Protein AF-0000000079916373 (afdb_homodimer)

Solvent-accessible surface area (backbone atoms only — not comparable to full-atom values): 11699 Å² total; per-residue (Å²): 130,76,57,75,52,63,43,52,73,35,40,62,68,57,47,20,65,75,69,70,45,50,60,68,56,54,52,48,36,37,76,69,64,72,45,80,65,46,62,45,98,87,63,47,57,15,32,19,58,51,49,52,52,51,50,50,49,49,52,52,41,46,72,69,60,30,38,72,61,22,45,50,54,40,54,52,47,52,53,49,38,51,53,38,49,52,50,36,52,54,38,52,51,53,45,54,62,68,66,60,69,80,75,68,127,132,75,57,75,53,63,42,52,74,34,38,61,68,56,46,21,67,76,70,69,46,52,60,69,53,54,51,48,37,37,76,70,63,71,45,82,64,44,62,47,100,87,63,47,58,16,33,18,59,52,49,51,53,51,50,51,50,49,52,52,41,45,73,69,60,30,39,72,62,22,47,50,54,40,55,52,47,52,53,52,38,51,53,38,50,51,51,37,51,54,39,50,52,52,44,55,62,68,68,60,70,81,75,69,126

Nearest PDB structures (foldseek):
  7tea-assembly2_C  TM=9.629E-01  e=4.851E-07  Staphylococcus aureus
  4r4e-assembly1_B  TM=9.659E-01  e=1.635E-06  Bacillus subtilis subsp. subtilis str. 168
  4r24-assembly1_B  TM=9.099E-01  e=8.907E-07  Priestia megaterium WSH-002
  4r4e-assembly1_A  TM=9.052E-01  e=4.208E-06  Bacillus subtilis subsp. subtilis str. 168
  2zhh-assembly1_A-2  TM=7.320E-01  e=2.766E-04  Escherichia coli K-12

Radius of gyration: 23.73 Å; Cα contacts (8 Å, |Δi|>4): 214; chains: 2; bounding box: 68×70×39 Å

InterPro domains:
  IPR000551 MerR-type HTH domain [PF13411] (11-76)
  IPR000551 MerR-type HTH domain [PR00040] (11-22)
  IPR000551 MerR-type HTH domain [PR00040] (22-35)
  IPR000551 MerR-type HTH domain [PR00040] (45-65)
  IPR000551 MerR-type HTH domain [PS50937] (9-77)
  IPR000551 MerR-type HTH domain [SM00422] (10-78)
  IPR009061 Putative DNA-binding domain superfamily [SSF46955] (10-95)
  IPR047057 MerR transcriptional regulator [PTHR30204] (7-97)

pLDDT: mean 93.46, std 11.9, range [31.59, 98.69]

Structure (mmCIF, N/CA/C/O backbone):
data_AF-0000000079916373-model_v1
#
loop_
_entity.id
_entity.type
_entity.pdbx_description
1 polymer 'MerR family DNA-binding transcriptional regulator'
#
loop_
_atom_site.group_PDB
_atom_site.id
_atom_site.type_symbol
_atom_site.label_atom_id
_atom_site.label_alt_id
_atom_site.label_comp_id
_atom_site.label_asym_id
_atom_site.label_entity_id
_atom_site.label_seq_id
_atom_site.pdbx_PDB_ins_code
_atom_site.Cartn_x
_atom_site.Cartn_y
_atom_site.Cartn_z
_atom_site.occupancy
_atom_site.B_iso_or_equiv
_atom_site.auth_seq_id
_atom_site.auth_comp_id
_atom_site.auth_asym_id
_atom_site.auth_atom_id
_atom_site.pdbx_PDB_model_num
ATOM 1 N N . MET A 1 1 ? -15.453 25.328 6.789 1 78.88 1 MET A N 1
ATOM 2 C CA . MET A 1 1 ? -14.195 25.234 7.523 1 78.88 1 MET A CA 1
ATOM 3 C C . MET A 1 1 ? -13.727 23.781 7.629 1 78.88 1 MET A C 1
ATOM 5 O O . MET A 1 1 ? -14.547 22.875 7.805 1 78.88 1 MET A O 1
ATOM 9 N N . PRO A 1 2 ? -12.352 23.625 7.41 1 84 2 PRO A N 1
ATOM 10 C CA . PRO A 1 2 ? -11.891 22.234 7.574 1 84 2 PRO A CA 1
ATOM 11 C C . PRO A 1 2 ? -12.039 21.734 9.008 1 84 2 PRO A C 1
ATOM 13 O O . PRO A 1 2 ? -12.094 22.531 9.945 1 84 2 PRO A O 1
ATOM 16 N N . PRO A 1 3 ? -12.156 20.422 9.133 1 90.12 3 PRO A N 1
ATOM 17 C CA . PRO A 1 3 ? -12.141 19.875 10.492 1 90.12 3 PRO A CA 1
ATOM 18 C C . PRO A 1 3 ? -10.898 20.297 11.281 1 90.12 3 PRO A C 1
ATOM 20 O O . PRO A 1 3 ? -9.875 20.641 10.688 1 90.12 3 PRO A O 1
ATOM 23 N N . ARG A 1 4 ? -11.039 20.328 12.508 1 92.19 4 ARG A N 1
ATOM 24 C CA . ARG A 1 4 ? -9.984 20.781 13.414 1 92.19 4 ARG A CA 1
ATOM 25 C C . ARG A 1 4 ? -8.656 20.109 13.094 1 92.19 4 ARG A C 1
ATOM 27 O O . ARG A 1 4 ? -7.605 20.75 13.109 1 92.19 4 ARG A O 1
ATOM 34 N N . SER A 1 5 ? -8.711 18.828 12.812 1 93.69 5 SER A N 1
ATOM 35 C CA . SER A 1 5 ? -7.492 18.047 12.609 1 93.69 5 SER A CA 1
ATOM 36 C C . SER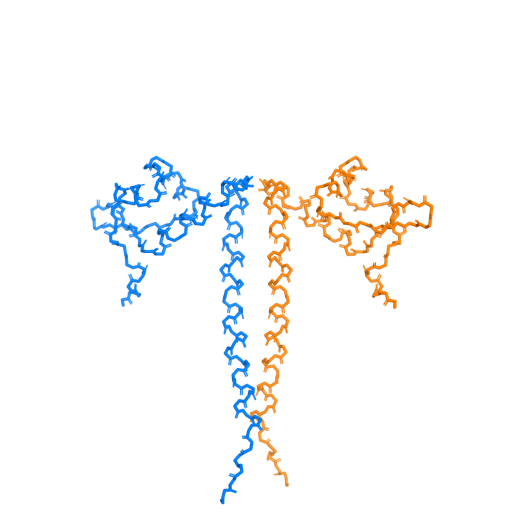 A 1 5 ? -6.801 18.438 11.312 1 93.69 5 SER A C 1
ATOM 38 O O . SER A 1 5 ? -5.633 18.094 11.094 1 93.69 5 SER A O 1
ATOM 40 N N . LYS A 1 6 ? -7.453 19.234 10.461 1 94.06 6 LYS A N 1
ATOM 41 C CA . LYS A 1 6 ? -6.895 19.594 9.164 1 94.06 6 LYS A CA 1
ATOM 42 C C . LYS A 1 6 ? -6.461 21.062 9.141 1 94.06 6 LYS A C 1
ATOM 44 O O . LYS A 1 6 ? -5.941 21.547 8.133 1 94.06 6 LYS A O 1
ATOM 49 N N . ARG A 1 7 ? -6.688 21.672 10.273 1 94.69 7 ARG A N 1
ATOM 50 C CA . ARG A 1 7 ? -6.285 23.078 10.367 1 94.69 7 ARG A CA 1
ATOM 51 C C . ARG A 1 7 ? -4.773 23.203 10.547 1 94.69 7 ARG A C 1
ATOM 53 O O . ARG A 1 7 ? -4.191 22.531 11.414 1 94.69 7 ARG A O 1
ATOM 60 N N . GLY A 1 8 ? -4.121 23.984 9.656 1 95.31 8 GLY A N 1
ATOM 61 C CA . GLY A 1 8 ? -2.699 24.266 9.758 1 95.31 8 GLY A CA 1
ATOM 62 C C . GLY A 1 8 ? -2.357 25.203 10.898 1 95.31 8 GLY A C 1
ATOM 63 O O . GLY A 1 8 ? -2.49 26.422 10.773 1 95.31 8 GLY A O 1
ATOM 64 N N . VAL A 1 9 ? -1.763 24.609 11.969 1 95.81 9 VAL A N 1
ATOM 65 C CA . VAL A 1 9 ? -1.557 25.469 13.125 1 95.81 9 VAL A CA 1
ATOM 66 C C . VAL A 1 9 ? -0.091 25.422 13.555 1 95.81 9 VAL A C 1
ATOM 68 O O . VAL A 1 9 ? 0.383 26.312 14.266 1 95.81 9 VAL A O 1
ATOM 71 N N . TYR A 1 10 ? 0.626 24.484 13.125 1 98.12 10 TYR A N 1
ATOM 72 C CA . TYR A 1 10 ? 2.01 24.344 13.57 1 98.12 10 TYR A CA 1
ATOM 73 C C . TYR A 1 10 ? 2.975 24.891 12.523 1 98.12 10 TYR A C 1
ATOM 75 O O . TYR A 1 10 ? 2.857 24.578 11.336 1 98.12 10 TYR A O 1
ATOM 83 N N . GLY A 1 11 ? 3.924 25.719 12.969 1 98 11 GLY A N 1
ATOM 84 C CA . GLY A 1 11 ? 5.02 26.094 12.086 1 98 11 GLY A CA 1
ATOM 85 C C . GLY A 1 11 ? 6.066 25 11.945 1 98 11 GLY A C 1
ATOM 86 O O . GLY A 1 11 ? 6.012 23.984 12.633 1 98 11 GLY A O 1
ATOM 87 N N . ILE A 1 12 ? 7.043 25.266 11.031 1 98 12 ILE A N 1
ATOM 88 C CA . ILE A 1 12 ? 8.039 24.266 10.664 1 98 12 ILE A CA 1
ATOM 89 C C . ILE A 1 12 ? 8.875 23.906 11.891 1 98 12 ILE A C 1
ATOM 91 O O . ILE A 1 12 ? 9.25 22.75 12.07 1 98 12 ILE A O 1
ATOM 95 N N . SER A 1 13 ? 9.203 24.875 12.734 1 98.19 13 SER A N 1
ATOM 96 C CA . SER A 1 13 ? 10.031 24.625 13.906 1 98.19 13 SER A CA 1
ATOM 97 C C . SER A 1 13 ? 9.312 23.734 14.914 1 98.19 13 SER A C 1
ATOM 99 O O . SER A 1 13 ? 9.898 22.781 15.445 1 98.19 13 SER A O 1
ATOM 101 N N . VAL A 1 14 ? 8.125 24.047 15.18 1 98.31 14 VAL A N 1
ATOM 102 C CA . VAL A 1 14 ? 7.324 23.25 16.109 1 98.31 14 VAL A CA 1
ATOM 103 C C . VAL A 1 14 ? 7.117 21.844 15.539 1 98.31 14 VAL A C 1
ATOM 105 O O . VAL A 1 14 ? 7.25 20.859 16.266 1 98.31 14 VAL A O 1
ATOM 108 N N . THR A 1 15 ? 6.809 21.766 14.242 1 98.62 15 THR A N 1
ATOM 109 C CA . THR A 1 15 ? 6.637 20.484 13.57 1 98.62 15 THR A CA 1
ATOM 110 C C . THR A 1 15 ? 7.898 19.641 13.695 1 98.62 15 THR A C 1
ATOM 112 O O . THR A 1 15 ? 7.824 18.438 13.984 1 98.62 15 THR A O 1
ATOM 115 N N . SER A 1 16 ? 9.023 20.234 13.484 1 98.69 16 SER A N 1
ATOM 116 C CA . SER A 1 16 ? 10.305 19.562 13.625 1 98.69 16 SER A CA 1
ATOM 117 C C . SER A 1 16 ? 10.469 18.984 15.023 1 98.69 16 SER A C 1
ATOM 119 O O . SER A 1 16 ? 10.859 17.812 15.18 1 98.69 16 SER A O 1
ATOM 121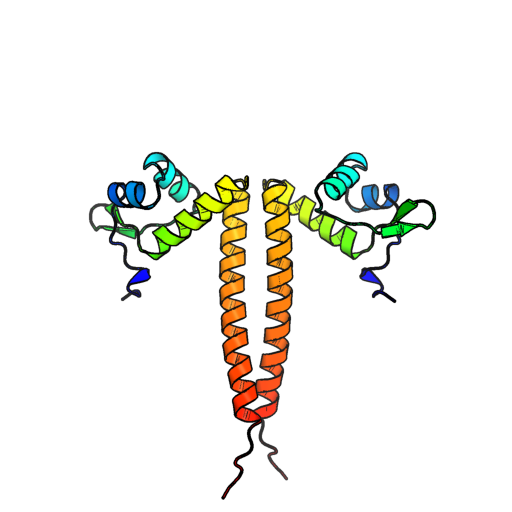 N N . GLU A 1 17 ? 10.125 19.719 15.961 1 98.31 17 GLU A N 1
ATOM 122 C CA . GLU A 1 17 ? 10.242 19.297 17.344 1 98.31 17 GLU A CA 1
ATOM 123 C C . GLU A 1 17 ? 9.289 18.141 17.656 1 98.31 17 GLU A C 1
ATOM 125 O O . GLU A 1 17 ? 9.68 17.156 18.266 1 98.31 17 GLU A O 1
ATOM 130 N N . LEU A 1 18 ? 8.062 18.266 17.188 1 97.94 18 LEU A N 1
ATOM 131 C CA . LEU A 1 18 ? 7.02 17.281 17.469 1 97.94 18 LEU A CA 1
ATOM 132 C C . LEU A 1 18 ? 7.344 15.953 16.797 1 97.94 18 LEU A C 1
ATOM 134 O O . LEU A 1 18 ? 7.043 14.891 17.344 1 97.94 18 LEU A O 1
ATOM 138 N N . THR A 1 19 ? 7.953 15.914 15.641 1 98.19 19 THR A N 1
ATOM 139 C CA . THR A 1 19 ? 8.117 14.703 14.836 1 98.19 19 THR A CA 1
ATOM 140 C C . THR A 1 19 ? 9.539 14.164 14.961 1 98.19 19 THR A C 1
ATOM 142 O O . THR A 1 19 ? 9.805 13.008 14.625 1 98.19 19 THR A O 1
ATOM 145 N N . GLY A 1 20 ? 10.406 15.047 15.312 1 98.25 20 GLY A N 1
ATOM 146 C CA . GLY A 1 20 ? 11.812 14.68 15.32 1 98.25 20 GLY A CA 1
ATOM 147 C C . GLY A 1 20 ? 12.461 14.773 13.945 1 98.25 20 GLY A C 1
ATOM 148 O O . GLY A 1 20 ? 13.617 14.383 13.773 1 98.25 20 GLY A O 1
ATOM 149 N N . ILE A 1 21 ? 11.766 15.234 12.961 1 98.38 21 ILE A N 1
ATOM 150 C CA . ILE A 1 21 ? 12.273 15.383 11.602 1 98.38 21 ILE A CA 1
ATOM 151 C C . ILE A 1 21 ? 12.852 16.797 11.414 1 98.38 21 ILE A C 1
ATOM 153 O O . ILE A 1 21 ? 12.211 17.781 11.789 1 98.38 21 ILE A O 1
ATOM 157 N N . GLY A 1 22 ? 14 16.891 10.828 1 98.31 22 GLY A N 1
ATOM 158 C CA . GLY A 1 22 ? 14.625 18.172 10.609 1 98.31 22 GLY A CA 1
ATOM 159 C C . GLY A 1 22 ? 13.898 19.031 9.586 1 98.31 22 GLY A C 1
ATOM 160 O O . GLY A 1 22 ? 13.289 18.5 8.656 1 98.31 22 GLY A O 1
ATOM 161 N N . PRO A 1 23 ? 14.008 20.312 9.773 1 98.25 23 PRO A N 1
ATOM 162 C CA . PRO A 1 23 ? 13.305 21.234 8.867 1 98.25 23 PRO A CA 1
ATOM 163 C C . PRO A 1 23 ? 13.672 21 7.402 1 98.25 23 PRO A C 1
ATOM 165 O O . PRO A 1 23 ? 12.812 21.109 6.523 1 98.25 23 PRO A O 1
ATOM 168 N N . GLN A 1 24 ? 14.906 20.703 7.156 1 98.31 24 GLN A N 1
ATOM 169 C CA . GLN A 1 24 ? 15.32 20.469 5.777 1 98.31 24 GLN A CA 1
ATOM 170 C C . GLN A 1 24 ? 14.648 19.219 5.203 1 98.31 24 GLN A C 1
ATOM 172 O O . GLN A 1 24 ? 14.227 19.219 4.047 1 98.31 24 GLN A O 1
ATOM 177 N N . THR A 1 25 ? 14.539 18.312 5.969 1 98.06 25 THR A N 1
ATOM 178 C CA . THR A 1 25 ? 13.891 17.078 5.551 1 98.06 25 THR A CA 1
ATOM 179 C C . THR A 1 25 ? 12.391 17.281 5.359 1 98.06 25 THR A C 1
ATOM 181 O O . THR A 1 25 ? 11.789 16.734 4.438 1 98.06 25 THR A O 1
ATOM 184 N N . LEU A 1 26 ? 11.766 18.109 6.281 1 98.44 26 LEU A N 1
ATOM 185 C CA . LEU A 1 26 ? 10.359 18.453 6.121 1 98.44 26 LEU A CA 1
ATOM 186 C C . LEU A 1 26 ? 10.117 19.141 4.777 1 98.44 26 LEU A C 1
ATOM 188 O O . LEU A 1 26 ? 9.148 18.812 4.082 1 98.44 26 LEU A O 1
ATOM 192 N N . ARG A 1 27 ? 11 20 4.375 1 97.62 27 ARG A N 1
ATOM 193 C CA . ARG A 1 27 ? 10.891 20.672 3.086 1 97.62 27 ARG A CA 1
ATOM 194 C C . ARG A 1 27 ? 11.086 19.688 1.936 1 97.62 27 ARG A C 1
ATOM 196 O O . ARG A 1 27 ? 10.406 19.766 0.915 1 97.62 27 ARG A O 1
ATOM 203 N N . LEU A 1 28 ? 12 18.812 2.141 1 97.38 28 LEU A N 1
ATOM 204 C CA . LEU A 1 28 ? 12.234 17.781 1.127 1 97.38 28 LEU A CA 1
ATOM 205 C C . LEU A 1 28 ? 10.984 16.953 0.906 1 97.38 28 LEU A C 1
ATOM 207 O O . LEU A 1 28 ? 10.602 16.672 -0.236 1 97.38 28 LEU A O 1
ATOM 211 N N . TYR A 1 29 ? 10.391 16.531 1.998 1 97.94 29 TYR A N 1
ATOM 212 C CA . TYR A 1 29 ? 9.18 15.719 1.902 1 97.94 29 TYR A CA 1
ATOM 213 C C . TYR A 1 29 ? 8.078 16.469 1.168 1 97.94 29 TYR A C 1
ATOM 215 O O . TYR A 1 29 ? 7.301 15.867 0.421 1 97.94 29 TYR A O 1
ATOM 223 N N . GLU A 1 30 ? 7.977 17.703 1.46 1 97.44 30 GLU A N 1
ATOM 224 C CA . GLU A 1 30 ? 7.008 18.531 0.744 1 97.44 30 GLU A CA 1
ATOM 225 C C . GLU A 1 30 ? 7.32 18.578 -0.75 1 97.44 30 GLU A C 1
ATOM 227 O O . GLU A 1 30 ? 6.426 18.406 -1.58 1 97.44 30 GLU A O 1
ATOM 232 N N . ARG A 1 31 ? 8.594 18.781 -1.11 1 95.94 31 ARG A N 1
ATOM 233 C CA . ARG A 1 31 ? 9.008 18.859 -2.506 1 95.94 31 ARG A CA 1
ATOM 234 C C . ARG A 1 31 ? 8.727 17.547 -3.236 1 95.94 31 ARG A C 1
ATOM 236 O O . ARG A 1 31 ? 8.445 17.547 -4.434 1 95.94 31 ARG A O 1
ATOM 243 N N . ARG A 1 32 ? 8.719 16.5 -2.496 1 95.31 32 ARG A N 1
ATOM 244 C CA . ARG A 1 32 ? 8.484 15.18 -3.078 1 95.31 32 ARG A CA 1
ATOM 245 C C . ARG A 1 32 ? 7 14.82 -3.055 1 95.31 32 ARG A C 1
ATOM 247 O O . ARG A 1 32 ? 6.617 13.727 -3.457 1 95.31 32 ARG A O 1
ATOM 254 N N . GLY A 1 33 ? 6.219 15.625 -2.473 1 94.5 33 GLY A N 1
ATOM 255 C CA . GLY A 1 33 ? 4.777 15.445 -2.506 1 94.5 33 GLY A CA 1
ATOM 256 C C . GLY A 1 33 ? 4.266 14.508 -1.424 1 94.5 33 GLY A C 1
ATOM 257 O O . GLY A 1 33 ? 3.131 14.039 -1.488 1 94.5 33 GLY A O 1
ATOM 258 N N . LEU A 1 34 ? 5.062 14.234 -0.471 1 97 34 LEU A N 1
ATOM 259 C CA . LEU A 1 34 ? 4.66 13.328 0.603 1 97 34 LEU A CA 1
ATOM 260 C C . LEU A 1 34 ? 3.77 14.047 1.61 1 97 34 LEU A C 1
ATOM 262 O O . LEU A 1 34 ? 2.93 13.422 2.26 1 97 34 LEU A O 1
ATOM 266 N N . ILE A 1 35 ? 4.02 15.352 1.797 1 96.44 35 ILE A N 1
ATOM 267 C CA . ILE A 1 35 ? 3.172 16.203 2.621 1 96.44 35 ILE A CA 1
ATOM 268 C C . ILE A 1 35 ? 2.906 17.516 1.899 1 96.44 35 ILE A C 1
ATOM 270 O O . ILE A 1 35 ? 3.682 17.922 1.03 1 96.44 35 ILE A O 1
ATOM 274 N N . THR A 1 36 ? 1.74 18.109 2.252 1 95.69 36 THR A N 1
ATOM 275 C CA . THR A 1 36 ? 1.362 19.375 1.645 1 95.69 36 THR A CA 1
ATOM 276 C C . THR A 1 36 ? 0.815 20.328 2.697 1 95.69 36 THR A C 1
ATOM 278 O O . THR A 1 36 ? -0.397 20.547 2.787 1 95.69 36 THR A O 1
ATOM 281 N N . PRO A 1 37 ? 1.677 20.938 3.434 1 97.19 37 PRO A N 1
ATOM 282 C CA . PRO A 1 37 ? 1.212 21.875 4.453 1 97.19 37 PRO A CA 1
ATOM 283 C C . PRO A 1 37 ? 0.528 23.109 3.855 1 97.19 37 PRO A C 1
ATOM 285 O O . PRO A 1 37 ? 0.771 23.453 2.695 1 97.19 37 PRO A O 1
ATOM 288 N N . THR A 1 38 ? -0.362 23.703 4.594 1 96.38 38 THR A N 1
ATOM 289 C CA . THR A 1 38 ? -0.954 24.969 4.191 1 96.38 38 THR A CA 1
ATOM 290 C C . THR A 1 38 ? 0.043 26.109 4.375 1 96.38 38 THR A C 1
ATOM 292 O O . THR A 1 38 ? 1.135 25.906 4.91 1 96.38 38 THR A O 1
ATOM 295 N N . ARG A 1 39 ? -0.338 27.266 3.834 1 96.44 39 ARG A N 1
ATOM 296 C CA . ARG A 1 39 ? 0.492 28.453 3.979 1 96.44 39 ARG A CA 1
ATOM 297 C C . ARG A 1 39 ? -0.328 29.641 4.484 1 96.44 39 ARG A C 1
ATOM 299 O O . ARG A 1 39 ? -1.507 29.766 4.152 1 96.44 39 ARG A O 1
ATOM 306 N N . THR A 1 40 ? 0.334 30.469 5.309 1 95.38 40 THR A N 1
ATOM 307 C CA . THR A 1 40 ? -0.281 31.734 5.703 1 95.38 40 THR A CA 1
ATOM 308 C C . THR A 1 40 ? -0.282 32.719 4.539 1 95.38 40 THR A C 1
ATOM 310 O O . THR A 1 40 ? 0.291 32.438 3.484 1 95.38 40 THR A O 1
ATOM 313 N N . GLY A 1 41 ? -1.073 33.906 4.781 1 94.81 41 GLY A N 1
ATOM 314 C CA . GLY A 1 41 ? -1.052 34.938 3.773 1 94.81 41 GLY A CA 1
ATOM 315 C C . GLY A 1 41 ? 0.352 35.375 3.389 1 94.81 41 GLY A C 1
ATOM 316 O O . GLY A 1 41 ? 0.594 35.781 2.248 1 94.81 41 GLY A O 1
ATOM 317 N N . GLY A 1 42 ? 1.291 35.25 4.27 1 95 42 GLY A N 1
ATOM 318 C CA . GLY A 1 42 ? 2.676 35.656 4.051 1 95 42 GLY A CA 1
ATOM 319 C C . GLY A 1 42 ? 3.52 34.531 3.461 1 95 42 GLY A C 1
ATOM 320 O O . GLY A 1 42 ? 4.723 34.719 3.252 1 95 42 GLY A O 1
ATOM 321 N N . GLY A 1 43 ? 2.988 33.406 3.324 1 95.25 43 GLY A N 1
ATOM 322 C CA . GLY A 1 43 ? 3.676 32.312 2.666 1 95.25 43 GLY A CA 1
ATOM 323 C C . GLY A 1 43 ? 4.328 31.344 3.639 1 95.25 43 GLY A C 1
ATOM 324 O O . GLY A 1 43 ? 5.051 30.438 3.229 1 95.25 43 GLY A O 1
ATOM 325 N N . THR A 1 44 ? 4.039 31.516 4.922 1 95.81 44 THR A N 1
ATOM 326 C CA . THR A 1 44 ? 4.664 30.672 5.945 1 95.81 44 THR A CA 1
ATOM 327 C C . THR A 1 44 ? 3.943 29.344 6.062 1 95.81 44 THR A C 1
ATOM 329 O O . THR A 1 44 ? 2.715 29.297 6.141 1 95.81 44 THR A O 1
ATOM 332 N N . ARG A 1 45 ? 4.68 28.281 6.117 1 97.19 45 ARG A N 1
ATOM 333 C CA . ARG A 1 45 ? 4.09 26.953 6.223 1 97.19 45 ARG A CA 1
ATOM 334 C C . ARG A 1 45 ? 3.35 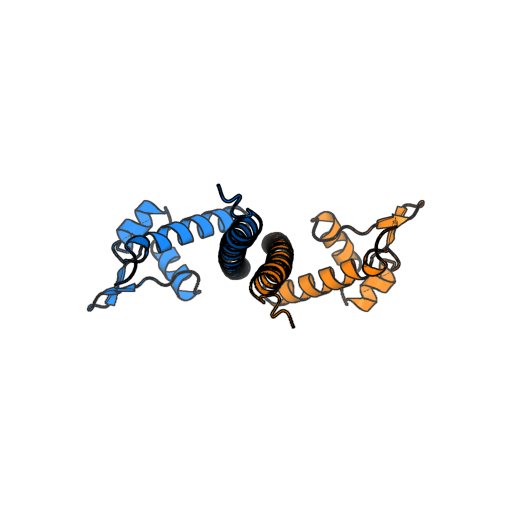26.781 7.547 1 97.19 45 ARG A C 1
ATOM 336 O O . ARG A 1 45 ? 3.826 27.234 8.594 1 97.19 45 ARG A O 1
ATOM 343 N N . ARG A 1 46 ? 2.215 26.109 7.438 1 98.19 46 ARG A N 1
ATOM 344 C CA . ARG A 1 46 ? 1.444 25.672 8.594 1 98.19 46 ARG A CA 1
ATOM 345 C C . ARG A 1 46 ? 1.009 24.219 8.445 1 98.19 46 ARG A C 1
ATOM 347 O O . ARG A 1 46 ? 0.331 23.859 7.48 1 98.19 46 ARG A O 1
ATOM 354 N N . TYR A 1 47 ? 1.437 23.406 9.453 1 98.5 47 TYR A N 1
ATOM 355 C CA . TYR A 1 47 ? 1.119 21.984 9.453 1 98.5 47 TYR A CA 1
ATOM 356 C C . TYR A 1 47 ? -0.081 21.688 10.344 1 98.5 47 TYR A C 1
ATOM 358 O O . TYR A 1 47 ? -0.232 22.281 11.406 1 98.5 47 TYR A O 1
ATOM 366 N N . SER A 1 48 ? -0.851 20.766 9.938 1 98.12 48 SER A N 1
ATOM 367 C CA . SER A 1 48 ? -2.016 20.328 10.703 1 98.12 48 SER A CA 1
ATOM 368 C C . SER A 1 48 ? -1.695 19.109 11.547 1 98.12 48 SER A C 1
ATOM 370 O O . SER A 1 48 ? -0.615 18.531 11.422 1 98.12 48 SER A O 1
ATOM 372 N N . GLU A 1 49 ? -2.613 18.75 12.414 1 97.56 49 GLU A N 1
ATOM 373 C CA . GLU A 1 49 ? -2.492 17.484 13.148 1 97.56 49 GLU A CA 1
ATOM 374 C C . GLU A 1 49 ? -2.416 16.297 12.195 1 97.56 49 GLU A C 1
ATOM 376 O O . GLU A 1 49 ? -1.695 15.336 12.461 1 97.56 49 GLU A O 1
ATOM 381 N N . ASP A 1 50 ? -3.082 16.375 11.102 1 96.44 50 ASP A N 1
ATOM 382 C CA . ASP A 1 50 ? -3.043 15.328 10.086 1 96.44 50 ASP A CA 1
ATOM 383 C C . ASP A 1 50 ? -1.668 15.25 9.422 1 96.44 50 ASP A C 1
ATOM 385 O O . ASP A 1 50 ? -1.189 14.164 9.102 1 96.44 50 ASP A O 1
ATOM 389 N N . ASP A 1 51 ? -1.118 16.375 9.242 1 97.69 51 ASP A N 1
ATOM 390 C CA . ASP A 1 51 ? 0.237 16.391 8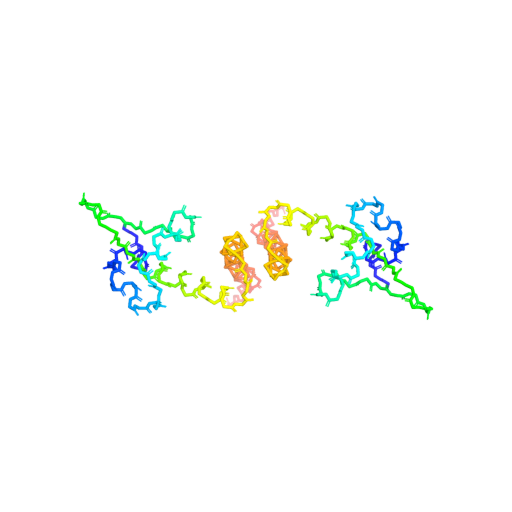.703 1 97.69 51 ASP A CA 1
ATOM 391 C C . ASP A 1 51 ? 1.217 15.703 9.656 1 97.69 51 ASP A C 1
ATOM 393 O O . ASP A 1 51 ? 2.088 14.945 9.227 1 97.69 51 ASP A O 1
ATOM 397 N N . ILE A 1 52 ? 1.037 16.031 10.898 1 98.19 52 ILE A N 1
ATOM 398 C CA . ILE A 1 52 ? 1.913 15.445 11.906 1 98.19 52 ILE A CA 1
ATOM 399 C C . ILE A 1 52 ? 1.755 13.93 11.906 1 98.19 52 ILE A C 1
ATOM 401 O O . ILE A 1 52 ? 2.746 13.195 11.922 1 98.19 52 ILE A O 1
ATOM 405 N N . ALA A 1 53 ? 0.572 13.477 11.859 1 97.44 53 ALA A N 1
ATOM 406 C CA . ALA A 1 53 ? 0.302 12.039 11.82 1 97.44 53 ALA A CA 1
ATOM 407 C C . ALA A 1 53 ? 0.919 11.398 10.578 1 97.44 53 ALA A C 1
ATOM 409 O O . ALA A 1 53 ? 1.494 10.312 10.648 1 97.44 53 ALA A O 1
ATOM 410 N N . ARG A 1 54 ? 0.771 12.008 9.469 1 97.81 54 ARG A N 1
ATOM 411 C CA . ARG A 1 54 ? 1.344 11.531 8.219 1 97.81 54 ARG A CA 1
ATOM 412 C C . ARG A 1 54 ? 2.865 11.461 8.305 1 97.81 54 ARG A C 1
ATOM 414 O O . ARG A 1 54 ? 3.473 10.492 7.844 1 97.81 54 ARG A O 1
ATOM 421 N N . LEU A 1 55 ? 3.463 12.438 8.883 1 98.5 55 LEU A N 1
ATOM 422 C CA . LEU A 1 55 ? 4.91 12.477 9.047 1 98.5 55 LEU A CA 1
ATOM 423 C C . LEU A 1 55 ? 5.379 11.352 9.969 1 98.5 55 LEU A C 1
ATOM 425 O O . LEU A 1 55 ? 6.445 10.773 9.758 1 98.5 55 LEU A O 1
ATOM 429 N N . ASP A 1 56 ? 4.594 11.078 11.008 1 98.06 56 ASP A N 1
ATOM 430 C CA . ASP A 1 56 ? 4.91 9.953 11.883 1 98.06 56 ASP A CA 1
ATOM 431 C C . ASP A 1 56 ? 4.891 8.633 11.109 1 98.06 56 ASP A C 1
ATOM 433 O O . ASP A 1 56 ? 5.773 7.793 11.289 1 98.06 56 ASP A O 1
ATOM 437 N N . LYS A 1 57 ? 3.959 8.508 10.25 1 98.06 57 LYS A N 1
ATOM 438 C CA . LYS A 1 57 ? 3.877 7.316 9.406 1 98.06 57 LYS A CA 1
ATOM 439 C C . LYS A 1 57 ? 5.07 7.227 8.461 1 98.06 57 LYS A C 1
ATOM 441 O O . LYS A 1 57 ? 5.645 6.152 8.281 1 98.06 57 LYS A O 1
ATOM 446 N N . ILE A 1 58 ? 5.391 8.328 7.898 1 98.5 58 ILE A N 1
ATOM 447 C CA . ILE A 1 58 ? 6.551 8.367 7.016 1 98.5 58 ILE A CA 1
ATOM 448 C C . ILE A 1 58 ? 7.797 7.93 7.781 1 98.5 58 ILE A C 1
ATOM 450 O O . ILE A 1 58 ? 8.578 7.117 7.285 1 98.5 58 ILE A O 1
ATOM 454 N N . THR A 1 59 ? 7.938 8.469 8.977 1 98.06 59 THR A N 1
ATOM 455 C CA . THR A 1 59 ? 9.078 8.125 9.82 1 98.06 59 THR A CA 1
ATOM 456 C C . THR A 1 59 ? 9.133 6.617 10.055 1 98.06 59 THR A C 1
ATOM 458 O O . THR A 1 59 ? 10.203 6.012 9.977 1 98.06 59 THR A O 1
ATOM 461 N N . GLU A 1 60 ? 8.047 5.984 10.328 1 98.25 60 GLU A N 1
ATOM 462 C CA . GLU A 1 60 ? 7.969 4.543 10.539 1 98.25 60 GLU A CA 1
ATOM 463 C C . GLU A 1 60 ? 8.367 3.773 9.289 1 98.25 60 GLU A C 1
ATOM 465 O O . GLU A 1 60 ? 9.109 2.795 9.359 1 98.25 60 GLU A O 1
ATOM 470 N N . LEU A 1 61 ? 7.891 4.191 8.188 1 98.44 61 LEU A N 1
ATOM 471 C CA . LEU A 1 61 ? 8.148 3.51 6.922 1 98.44 61 LEU A CA 1
ATOM 472 C C . LEU A 1 61 ? 9.617 3.654 6.52 1 98.44 61 LEU A C 1
ATOM 474 O O . LEU A 1 61 ? 10.219 2.709 6.008 1 98.44 61 LEU A O 1
ATOM 478 N N . VAL A 1 62 ? 10.172 4.832 6.781 1 97.81 62 VAL A N 1
ATOM 479 C CA . VAL A 1 62 ? 11.602 5.043 6.551 1 97.81 62 VAL A CA 1
ATOM 480 C C . VAL A 1 62 ? 12.414 4.109 7.441 1 97.81 62 VAL A C 1
ATOM 482 O O . VAL A 1 62 ? 13.352 3.455 6.977 1 97.81 62 VAL A O 1
ATOM 485 N N . ALA A 1 63 ? 12.023 4.066 8.664 1 97.75 63 ALA A N 1
ATOM 486 C CA . ALA A 1 63 ? 12.719 3.197 9.617 1 97.75 63 ALA A CA 1
ATOM 487 C C . ALA A 1 63 ? 12.633 1.736 9.188 1 97.75 63 ALA A C 1
ATOM 489 O O . ALA A 1 63 ? 13.555 0.957 9.422 1 97.75 63 ALA A O 1
ATOM 490 N N . ASP A 1 64 ? 11.617 1.359 8.531 1 97.38 64 ASP A N 1
ATOM 491 C CA . ASP A 1 64 ? 11.391 -0.002 8.047 1 97.38 64 ASP A CA 1
ATOM 492 C C . ASP A 1 64 ? 12.195 -0.272 6.777 1 97.38 64 ASP A C 1
ATOM 494 O O . ASP A 1 64 ? 12.18 -1.39 6.254 1 97.38 64 ASP A O 1
ATOM 498 N N . GLY A 1 65 ? 12.758 0.815 6.223 1 97.88 65 GLY A N 1
ATOM 499 C CA . GLY A 1 65 ? 13.633 0.635 5.078 1 97.88 65 GLY A CA 1
ATOM 500 C C . GLY A 1 65 ? 12.938 0.89 3.75 1 97.88 65 GLY A C 1
ATOM 501 O O . GLY A 1 65 ? 13.484 0.582 2.689 1 97.88 65 GLY A O 1
ATOM 502 N N . VAL A 1 66 ? 11.828 1.45 3.758 1 98.31 66 VAL A N 1
ATOM 503 C CA . VAL A 1 66 ? 11.102 1.765 2.529 1 98.31 66 VAL A CA 1
ATOM 504 C C . VAL A 1 66 ? 11.641 3.062 1.932 1 98.31 66 VAL A C 1
ATOM 506 O O . VAL A 1 66 ? 11.883 4.031 2.654 1 98.31 66 VAL A O 1
ATOM 509 N N . ASN A 1 67 ? 11.781 3.062 0.612 1 97.5 67 ASN A N 1
ATOM 510 C CA . ASN A 1 67 ? 12.25 4.297 -0.01 1 97.5 67 ASN A CA 1
ATOM 511 C C . ASN A 1 67 ? 11.102 5.27 -0.258 1 97.5 67 ASN A C 1
ATOM 513 O O . ASN A 1 67 ? 9.93 4.895 -0.152 1 97.5 67 ASN A O 1
ATOM 517 N N . LEU A 1 68 ? 11.414 6.484 -0.588 1 96.69 68 LEU A N 1
ATOM 518 C CA . LEU A 1 68 ? 10.43 7.559 -0.625 1 96.69 68 LEU A CA 1
ATOM 519 C C . LEU A 1 68 ? 9.375 7.297 -1.696 1 96.69 68 LEU A C 1
ATOM 521 O O . LEU A 1 68 ? 8.203 7.629 -1.514 1 96.69 68 LEU A O 1
ATOM 525 N N . ILE A 1 69 ? 9.758 6.695 -2.783 1 97 69 ILE A N 1
ATOM 526 C CA . ILE A 1 69 ? 8.82 6.375 -3.854 1 97 69 ILE A CA 1
ATOM 527 C C . ILE A 1 69 ? 7.793 5.363 -3.352 1 97 69 ILE A C 1
ATOM 529 O O . ILE A 1 69 ? 6.594 5.527 -3.57 1 97 69 ILE A O 1
ATOM 533 N N . GLY A 1 70 ? 8.258 4.336 -2.666 1 98.25 70 GLY A N 1
ATOM 534 C CA . GLY A 1 70 ? 7.371 3.355 -2.062 1 98.25 70 GLY A CA 1
ATOM 535 C C . GLY A 1 70 ? 6.469 3.945 -0.996 1 98.25 70 GLY A C 1
ATOM 536 O O . GLY A 1 70 ? 5.293 3.582 -0.9 1 98.25 70 GLY A O 1
ATOM 537 N N . ILE A 1 71 ? 6.992 4.859 -0.247 1 98.5 71 ILE A N 1
ATOM 538 C CA . ILE A 1 71 ? 6.238 5.469 0.842 1 98.5 71 ILE A CA 1
ATOM 539 C C . ILE A 1 71 ? 5.02 6.195 0.28 1 98.5 71 ILE A C 1
ATOM 541 O O . ILE A 1 71 ? 3.916 6.086 0.822 1 98.5 71 ILE A O 1
ATOM 545 N N . ARG A 1 72 ? 5.184 6.902 -0.719 1 97.38 72 ARG A N 1
ATOM 546 C CA . ARG A 1 72 ? 4.066 7.617 -1.33 1 97.38 72 ARG A CA 1
ATOM 547 C C . ARG A 1 72 ? 2.943 6.66 -1.71 1 97.38 72 ARG A C 1
ATOM 549 O O . ARG A 1 72 ? 1.775 6.91 -1.402 1 97.38 72 ARG A O 1
ATOM 556 N N . GLN A 1 73 ? 3.314 5.578 -2.346 1 97.88 73 GLN A N 1
ATOM 557 C CA . GLN A 1 73 ? 2.32 4.609 -2.785 1 97.88 73 GLN A CA 1
ATOM 558 C C . GLN A 1 73 ? 1.661 3.918 -1.594 1 97.88 73 GLN A C 1
ATOM 560 O O . GLN A 1 73 ? 0.451 3.686 -1.595 1 97.88 73 GLN A O 1
ATOM 565 N N . ILE A 1 74 ? 2.445 3.621 -0.653 1 98.56 74 ILE A N 1
ATOM 566 C CA . ILE A 1 74 ? 1.922 2.957 0.536 1 98.56 74 ILE A CA 1
ATOM 567 C C . ILE A 1 74 ? 0.91 3.867 1.23 1 98.56 74 ILE A C 1
ATOM 569 O O . ILE A 1 74 ? -0.184 3.426 1.591 1 98.56 74 ILE A O 1
ATOM 573 N N . LEU A 1 75 ? 1.252 5.121 1.415 1 97.81 75 LEU A N 1
ATOM 574 C CA . LEU A 1 75 ? 0.347 6.055 2.076 1 97.81 75 LEU A CA 1
ATOM 575 C C . LEU A 1 75 ? -0.962 6.18 1.305 1 97.81 75 LEU A C 1
ATOM 577 O O . LEU A 1 75 ? -2.037 6.254 1.906 1 97.81 75 LEU A O 1
ATOM 581 N N . GLU A 1 76 ? -0.899 6.195 0.026 1 96.94 76 GLU A N 1
ATOM 582 C CA . GLU A 1 76 ? -2.09 6.273 -0.813 1 96.94 76 GLU A CA 1
ATOM 583 C C . GLU A 1 76 ? -2.961 5.027 -0.653 1 96.94 76 GLU A C 1
ATOM 585 O O . GLU A 1 76 ? -4.18 5.133 -0.5 1 96.94 76 GLU A O 1
ATOM 590 N N . LEU A 1 77 ? -2.363 3.898 -0.677 1 98.12 77 LEU A N 1
ATOM 591 C CA . LEU A 1 77 ? -3.09 2.641 -0.54 1 98.12 77 LEU A CA 1
ATOM 592 C C . LEU A 1 77 ? -3.727 2.529 0.842 1 98.12 77 LEU A C 1
ATOM 594 O O . LEU A 1 77 ? -4.844 2.025 0.977 1 98.12 77 LEU A O 1
ATOM 598 N N . GLU A 1 78 ? -2.992 2.93 1.863 1 97.69 78 GLU A N 1
ATOM 599 C CA . GLU A 1 78 ? -3.551 2.916 3.213 1 97.69 78 GLU A CA 1
ATOM 600 C C . GLU A 1 78 ? -4.781 3.814 3.311 1 97.69 78 GLU A C 1
ATOM 602 O O . GLU A 1 78 ? -5.762 3.465 3.973 1 97.69 78 GLU A O 1
ATOM 607 N N . ALA A 1 79 ? -4.684 4.992 2.732 1 95.81 79 ALA A N 1
ATOM 608 C CA . ALA A 1 79 ? -5.832 5.898 2.727 1 95.81 79 ALA A CA 1
ATOM 609 C C . ALA A 1 79 ? -7.023 5.27 2.016 1 95.81 79 ALA A C 1
ATOM 611 O O . ALA A 1 79 ? -8.156 5.363 2.49 1 95.81 79 ALA A O 1
ATOM 612 N N . GLN A 1 80 ? -6.781 4.648 0.912 1 97.56 80 GLN A N 1
ATOM 613 C CA . GLN A 1 80 ? -7.84 3.961 0.176 1 97.56 80 GLN A CA 1
ATOM 614 C C . GLN A 1 80 ? -8.453 2.84 1.009 1 97.56 80 GLN A C 1
ATOM 616 O O . GLN A 1 80 ? -9.672 2.68 1.042 1 97.56 80 GLN A O 1
ATOM 621 N N . ASN A 1 81 ? -7.582 2.094 1.645 1 98.19 81 ASN A N 1
ATOM 622 C CA . ASN A 1 81 ? -8.039 1.016 2.514 1 98.19 81 ASN A CA 1
ATOM 623 C C . ASN A 1 81 ? -8.953 1.537 3.621 1 98.19 81 ASN A C 1
ATOM 625 O O . ASN A 1 81 ? -9.984 0.931 3.922 1 98.19 81 ASN A O 1
ATOM 629 N N . ALA A 1 82 ? -8.547 2.578 4.184 1 96.31 82 ALA A N 1
ATOM 630 C CA . ALA A 1 82 ? -9.344 3.168 5.258 1 96.31 82 ALA A CA 1
ATOM 631 C C . ALA A 1 82 ? -10.727 3.57 4.758 1 96.31 82 ALA A C 1
ATOM 633 O O . ALA A 1 82 ? -11.727 3.367 5.449 1 96.31 82 ALA A O 1
ATOM 634 N N . LEU A 1 83 ? -10.766 4.164 3.594 1 97.12 83 LEU A N 1
ATOM 635 C CA . LEU A 1 83 ? -12.039 4.578 3.006 1 97.12 83 LEU A CA 1
ATOM 636 C C . LEU A 1 83 ? -12.922 3.367 2.721 1 97.12 83 LEU A C 1
ATOM 638 O O . LEU A 1 83 ? -14.109 3.379 3.033 1 97.12 83 LEU A O 1
ATOM 642 N N . LEU A 1 84 ? -12.359 2.34 2.191 1 97.88 84 LEU A N 1
ATOM 643 C CA . LEU A 1 84 ? -13.102 1.129 1.87 1 97.88 84 LEU A CA 1
ATOM 644 C C . LEU A 1 84 ? -13.625 0.46 3.139 1 97.88 84 LEU A C 1
ATOM 646 O O . LEU A 1 84 ? -14.758 -0.026 3.168 1 97.88 84 LEU A O 1
ATOM 650 N N . ALA A 1 85 ? -12.812 0.405 4.094 1 97.56 85 ALA A N 1
ATOM 651 C CA . ALA A 1 85 ? -13.203 -0.203 5.363 1 97.56 85 ALA A CA 1
ATOM 652 C C . ALA A 1 85 ? -14.352 0.562 6.008 1 97.56 85 ALA A C 1
ATOM 654 O O . ALA A 1 85 ? -15.273 -0.042 6.559 1 97.56 85 ALA A O 1
ATOM 655 N N . ALA A 1 86 ? -14.242 1.852 5.957 1 97 86 ALA A N 1
ATOM 656 C CA . ALA A 1 86 ? -15.312 2.676 6.496 1 97 86 ALA A CA 1
ATOM 657 C C . ALA A 1 86 ? -16.625 2.43 5.75 1 97 86 ALA A C 1
ATOM 659 O O . ALA A 1 86 ? -17.688 2.34 6.363 1 97 86 ALA A O 1
ATOM 660 N N . ARG A 1 87 ? -16.516 2.359 4.488 1 97.12 87 ARG A N 1
ATOM 661 C CA . ARG A 1 87 ? -17.703 2.094 3.67 1 97.12 87 ARG A CA 1
ATOM 662 C C . ARG A 1 87 ? -18.297 0.726 3.992 1 97.12 87 ARG A C 1
ATOM 664 O O . ARG A 1 87 ? -19.516 0.573 4.062 1 97.12 87 ARG A O 1
ATOM 671 N N . ASN A 1 88 ? -17.469 -0.249 4.133 1 97.56 88 ASN A N 1
ATOM 672 C CA . ASN A 1 88 ? -17.906 -1.584 4.52 1 97.56 88 ASN A CA 1
ATOM 673 C C . ASN A 1 88 ? -18.672 -1.561 5.844 1 97.56 88 ASN A C 1
ATOM 675 O O . ASN A 1 88 ? -19.719 -2.186 5.969 1 97.56 88 ASN A O 1
ATOM 679 N N . ALA A 1 89 ? -18.109 -0.849 6.723 1 96.12 89 ALA A N 1
ATOM 680 C CA . ALA A 1 89 ? -18.75 -0.754 8.031 1 96.12 89 ALA A CA 1
ATOM 681 C C . ALA A 1 89 ? -20.141 -0.129 7.918 1 96.12 89 ALA A C 1
ATOM 683 O O . ALA A 1 89 ? -21.078 -0.595 8.547 1 96.12 89 ALA A O 1
ATOM 684 N N . GLU A 1 90 ? -20.219 0.912 7.16 1 96.56 90 GLU A N 1
ATOM 685 C CA . GLU A 1 90 ? -21.5 1.574 6.926 1 96.56 90 GLU A CA 1
ATOM 686 C C . GLU A 1 90 ? -22.5 0.621 6.285 1 96.56 90 GLU A C 1
ATOM 688 O O . GLU A 1 90 ? -23.656 0.561 6.703 1 96.56 90 GLU A O 1
ATOM 693 N N . LEU A 1 91 ? -22.109 -0.138 5.363 1 95.12 91 LEU A N 1
ATOM 694 C CA . LEU A 1 91 ? -22.984 -1.048 4.633 1 95.12 91 LEU A CA 1
ATOM 695 C C . LEU A 1 91 ? -23.406 -2.217 5.516 1 95.12 91 LEU A C 1
ATOM 697 O O . LEU A 1 91 ? -24.547 -2.688 5.426 1 95.12 91 LEU A O 1
ATOM 701 N N . GLU A 1 92 ? -22.484 -2.68 6.246 1 95.25 92 GLU A N 1
ATOM 702 C CA . GLU A 1 92 ? -22.812 -3.758 7.172 1 95.25 92 GLU A CA 1
ATOM 703 C C . GLU A 1 92 ? -23.906 -3.336 8.141 1 95.25 92 GLU A C 1
ATOM 705 O O . GLU A 1 92 ? -24.828 -4.109 8.422 1 95.25 92 GLU A O 1
ATOM 710 N N . GLN A 1 93 ? -23.797 -2.166 8.602 1 94.5 93 GLN A N 1
ATOM 711 C CA . GLN A 1 93 ? -24.828 -1.635 9.484 1 94.5 93 GLN A CA 1
ATOM 712 C C . GLN A 1 93 ? -26.172 -1.533 8.758 1 94.5 93 GLN A C 1
ATOM 714 O O . GLN A 1 93 ? -27.219 -1.828 9.344 1 94.5 93 GLN A O 1
ATOM 719 N N . ALA A 1 94 ? -26.125 -1.122 7.582 1 91.69 94 ALA A N 1
ATOM 720 C CA . ALA A 1 94 ? -27.344 -0.989 6.789 1 91.69 94 ALA A CA 1
ATOM 721 C C . ALA A 1 94 ? -28 -2.346 6.566 1 91.69 94 ALA A C 1
ATOM 723 O O . ALA A 1 94 ? -29.234 -2.469 6.648 1 91.69 94 ALA A O 1
ATOM 724 N N . VAL A 1 95 ? -27.281 -3.344 6.262 1 90.25 95 VAL A N 1
ATOM 725 C CA . VAL A 1 95 ? -27.781 -4.691 6.043 1 90.25 95 VAL A CA 1
ATOM 726 C C . VAL A 1 95 ? -28.375 -5.234 7.34 1 90.25 95 VAL A C 1
ATOM 728 O O . VAL A 1 95 ? -29.453 -5.844 7.328 1 90.25 95 VAL A O 1
ATOM 731 N N . GLU A 1 96 ? -27.75 -5 8.391 1 91 96 GLU A N 1
ATOM 732 C CA . GLU A 1 96 ? -28.219 -5.488 9.68 1 91 96 GLU A CA 1
ATOM 733 C C . GLU A 1 96 ? -29.516 -4.801 10.094 1 91 96 GLU A C 1
ATOM 735 O O . GLU A 1 96 ? -30.422 -5.441 10.641 1 91 96 GLU A O 1
ATOM 740 N N . SER A 1 97 ? -29.578 -3.59 9.844 1 88.62 97 SER A N 1
ATOM 741 C CA . SER A 1 97 ? -30.766 -2.822 10.195 1 88.62 97 SER A CA 1
ATOM 742 C C . SER A 1 97 ? -31.969 -3.26 9.375 1 88.62 97 SER A C 1
ATOM 744 O O . SER A 1 97 ? -33.125 -3.129 9.82 1 88.62 97 SER A O 1
ATOM 746 N N . GLN A 1 98 ? -31.875 -3.754 8.203 1 82.44 98 GLN A N 1
ATOM 747 C CA . GLN A 1 98 ? -32.938 -4.195 7.328 1 82.44 98 GLN A CA 1
ATOM 748 C C . GLN A 1 98 ? -33.375 -5.625 7.648 1 82.44 98 GLN A C 1
ATOM 750 O O . GLN A 1 98 ? -34.5 -6.031 7.355 1 82.44 98 GLN A O 1
ATOM 755 N N . LYS A 1 99 ? -32.625 -6.441 8.086 1 75.38 99 LYS A N 1
ATOM 756 C CA . LYS A 1 99 ? -32.969 -7.809 8.461 1 75.38 99 LYS A CA 1
ATOM 757 C C . LYS A 1 99 ? -33.719 -7.84 9.773 1 75.38 99 LYS A C 1
ATOM 759 O O . LYS A 1 99 ? -34.438 -8.812 10.062 1 75.38 99 LYS A O 1
ATOM 764 N N . SER A 1 100 ? -33.719 -7.051 10.758 1 72.5 100 SER A N 1
ATOM 765 C CA . SER A 1 100 ? -34.5 -7.023 11.992 1 72.5 100 SER A CA 1
ATOM 766 C C . SER A 1 100 ? -35.938 -6.668 11.727 1 72.5 100 SER A C 1
ATOM 768 O O . SER A 1 100 ? -36.25 -5.535 11.352 1 72.5 100 SER A O 1
ATOM 770 N N . PRO A 1 101 ? -36.844 -7.637 11.414 1 57.41 101 PRO A N 1
ATOM 771 C CA . PRO A 1 101 ? -38.281 -7.461 11.305 1 57.41 101 PRO A CA 1
ATOM 772 C C . PRO A 1 101 ? -38.875 -6.602 12.43 1 57.41 101 PRO A C 1
ATOM 774 O O . PRO A 1 101 ? -38.25 -6.504 13.508 1 57.41 101 PRO A O 1
ATOM 777 N N . HIS A 1 102 ? -39.688 -5.578 12.078 1 49.56 102 HIS A N 1
ATOM 778 C CA . HIS A 1 102 ? -40.625 -5.062 13.07 1 49.56 102 HIS A CA 1
ATOM 779 C C . HIS A 1 102 ? -41.344 -6.203 13.797 1 49.56 102 HIS A C 1
ATOM 781 O O . HIS A 1 102 ? -42.188 -6.883 13.211 1 49.56 102 HIS A O 1
ATOM 787 N N . ALA A 1 103 ? -40.812 -7.059 14.492 1 46.38 103 ALA A N 1
ATOM 788 C CA . ALA A 1 103 ? -41.75 -7.746 15.375 1 46.38 103 ALA A CA 1
ATOM 789 C C . ALA A 1 103 ? -42.75 -6.77 15.992 1 46.38 103 ALA A C 1
ATOM 791 O O . ALA A 1 103 ? -42.375 -5.875 16.75 1 46.38 103 ALA A O 1
ATOM 792 N N . GLY A 1 104 ? -43.562 -6.242 15.258 1 38.69 104 GLY A N 1
ATOM 793 C CA . GLY A 1 104 ? -44.781 -5.676 15.805 1 38.69 104 GLY A CA 1
ATOM 794 C C . GLY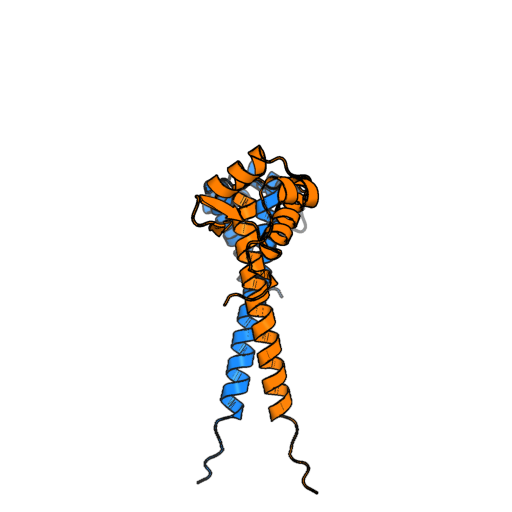 A 1 104 ? -45.25 -6.371 17.062 1 38.69 104 GLY A C 1
ATOM 795 O O . GLY A 1 104 ? -45.406 -7.598 17.094 1 38.69 104 GLY A O 1
ATOM 796 N N . VAL A 1 105 ? -45.219 -5.668 18.109 1 31.59 105 VAL A N 1
ATOM 797 C CA . VAL A 1 105 ? -46.375 -5.809 18.984 1 31.59 105 VAL A CA 1
ATOM 798 C C . VAL A 1 105 ? -47.656 -5.52 18.203 1 31.59 105 VAL A C 1
ATOM 800 O O . VAL A 1 105 ? -47.688 -4.637 17.344 1 31.59 105 VAL A O 1
ATOM 803 N N . MET B 1 1 ? -9.133 -28.891 -4.055 1 78.62 1 MET B N 1
ATOM 804 C CA . MET B 1 1 ? -8.156 -28.484 -5.062 1 78.62 1 MET B CA 1
ATOM 805 C C . MET B 1 1 ? -8.156 -26.969 -5.223 1 78.62 1 MET B C 1
ATOM 807 O O . MET B 1 1 ? -9.211 -26.328 -5.18 1 78.62 1 MET B O 1
ATOM 811 N N . PRO B 1 2 ? -6.871 -26.422 -5.324 1 84.56 2 PRO B N 1
ATOM 812 C CA . PRO B 1 2 ? -6.859 -24.984 -5.547 1 84.56 2 PRO B CA 1
ATOM 813 C C . PRO B 1 2 ? -7.48 -24.578 -6.883 1 84.56 2 PRO B C 1
ATOM 815 O O . PRO B 1 2 ? -7.531 -25.391 -7.809 1 84.56 2 PRO B O 1
ATOM 818 N N . PRO B 1 3 ? -7.98 -23.359 -6.938 1 90.12 3 PRO B N 1
ATOM 819 C CA . PRO B 1 3 ? -8.438 -22.875 -8.242 1 90.12 3 PRO B CA 1
ATOM 820 C C . PRO B 1 3 ? -7.355 -22.969 -9.32 1 90.12 3 PRO B C 1
ATOM 822 O O . PRO B 1 3 ? -6.168 -23.016 -9 1 90.12 3 PRO B O 1
ATOM 825 N N . ARG B 1 4 ? -7.77 -23.094 -10.477 1 92.25 4 ARG B N 1
ATOM 826 C CA . ARG B 1 4 ? -6.883 -23.281 -11.617 1 92.25 4 ARG B CA 1
ATOM 827 C C . ARG B 1 4 ? -5.75 -22.266 -11.609 1 92.25 4 ARG B C 1
ATOM 829 O O . ARG B 1 4 ? -4.598 -22.594 -11.891 1 92.25 4 ARG B O 1
ATOM 836 N N . SER B 1 5 ? -6.09 -21.031 -11.289 1 93.75 5 SER B N 1
ATOM 837 C CA . SER B 1 5 ? -5.117 -19.938 -11.359 1 93.75 5 SER B CA 1
ATOM 838 C C . SER B 1 5 ? -4.055 -20.078 -10.273 1 93.75 5 SER B C 1
ATOM 840 O O . SER B 1 5 ? -3.008 -19.438 -10.328 1 93.75 5 SER B O 1
ATOM 842 N N . LYS B 1 6 ? -4.25 -20.984 -9.305 1 94 6 LYS B N 1
ATOM 843 C CA . LYS B 1 6 ? -3.326 -21.141 -8.188 1 94 6 LYS B CA 1
ATOM 844 C C . LYS B 1 6 ? -2.512 -22.422 -8.312 1 94 6 LYS B C 1
ATOM 846 O O . LYS B 1 6 ? -1.648 -22.703 -7.477 1 94 6 LYS B O 1
ATOM 851 N N . ARG B 1 7 ? -2.828 -23.125 -9.367 1 94.62 7 ARG B N 1
ATOM 852 C CA . ARG B 1 7 ? -2.088 -24.359 -9.586 1 94.62 7 ARG B CA 1
ATOM 853 C C . ARG B 1 7 ? -0.69 -24.078 -10.125 1 94.62 7 ARG B C 1
ATOM 855 O O . ARG B 1 7 ? -0.533 -23.312 -11.078 1 94.62 7 ARG B O 1
ATOM 862 N N . GLY B 1 8 ? 0.348 -24.625 -9.445 1 95.25 8 GLY B N 1
ATOM 863 C CA . GLY B 1 8 ? 1.727 -24.5 -9.891 1 95.25 8 GLY B CA 1
ATOM 864 C C . GLY B 1 8 ? 2.033 -25.359 -11.109 1 95.25 8 GLY B C 1
ATOM 865 O O . GLY B 1 8 ? 2.283 -26.562 -10.984 1 95.25 8 GLY B O 1
ATOM 866 N N . VAL B 1 9 ? 2.164 -24.656 -12.273 1 95.69 9 VAL B N 1
ATOM 867 C CA . VAL B 1 9 ? 2.318 -25.469 -13.477 1 95.69 9 VAL B CA 1
ATOM 868 C C . VAL B 1 9 ? 3.572 -25.031 -14.234 1 95.69 9 VAL B C 1
ATOM 870 O O . VAL B 1 9 ? 4.086 -25.781 -15.07 1 95.69 9 VAL B O 1
ATOM 873 N N . TYR B 1 10 ? 4.094 -23.922 -13.961 1 98.06 10 TYR B N 1
ATOM 874 C CA . TYR B 1 10 ? 5.242 -23.438 -14.711 1 98.06 10 TYR B CA 1
ATOM 875 C C . TYR B 1 10 ? 6.539 -23.656 -13.945 1 98.06 10 TYR B C 1
ATOM 877 O O . TYR B 1 10 ? 6.625 -23.344 -12.758 1 98.06 10 TYR B O 1
ATOM 885 N N . GLY B 1 11 ? 7.535 -24.203 -14.633 1 97.94 11 GLY B N 1
ATOM 886 C CA . GLY B 1 11 ? 8.867 -24.234 -14.047 1 97.94 11 GLY B CA 1
ATOM 887 C C . GLY B 1 11 ? 9.586 -22.906 -14.125 1 97.94 11 GLY B C 1
ATOM 888 O O . GLY B 1 11 ? 9.094 -21.969 -14.758 1 97.94 11 GLY B O 1
ATOM 889 N N . ILE B 1 12 ? 10.789 -22.875 -13.477 1 98 12 ILE B N 1
ATOM 890 C CA . ILE B 1 12 ? 11.539 -21.625 -13.336 1 98 12 ILE B CA 1
ATOM 891 C C . ILE B 1 12 ? 11.93 -21.094 -14.711 1 98 12 ILE B C 1
ATOM 893 O O . ILE B 1 12 ? 11.914 -19.875 -14.945 1 98 12 ILE B O 1
ATOM 897 N N . SER B 1 13 ? 12.297 -21.953 -15.641 1 98.12 13 SER B N 1
ATOM 898 C CA . SER B 1 13 ? 12.727 -21.531 -16.969 1 98.12 13 SER B CA 1
ATOM 899 C C . SER B 1 13 ? 11.57 -20.922 -17.75 1 98.12 13 SER B C 1
ATOM 901 O O . SER B 1 13 ? 11.734 -19.859 -18.375 1 98.12 13 SER B O 1
ATOM 903 N N . VAL B 1 14 ? 10.492 -21.547 -17.719 1 98.31 14 VAL B N 1
ATOM 904 C CA . VAL B 1 14 ? 9.305 -21.047 -18.406 1 98.31 14 VAL B CA 1
ATOM 905 C C . VAL B 1 14 ? 8.859 -19.734 -17.766 1 98.31 14 VAL B C 1
ATOM 907 O O . VAL B 1 14 ? 8.539 -18.766 -18.469 1 98.31 14 VAL B O 1
ATOM 910 N N . THR B 1 15 ? 8.867 -19.688 -16.438 1 98.62 15 THR B N 1
ATOM 911 C CA . THR B 1 15 ? 8.516 -18.484 -15.703 1 98.62 15 THR B CA 1
ATOM 912 C C . THR B 1 15 ? 9.43 -17.328 -16.094 1 98.62 15 THR B C 1
ATOM 914 O O . THR B 1 15 ? 8.961 -16.203 -16.328 1 98.62 15 THR B O 1
ATOM 917 N N . SER B 1 16 ? 10.695 -17.578 -16.188 1 98.69 16 SER B N 1
ATOM 918 C CA . SER B 1 16 ? 11.664 -16.578 -16.609 1 98.69 16 SER B CA 1
ATOM 919 C C . SER B 1 16 ? 11.328 -16.031 -17.984 1 98.69 16 SER B C 1
ATOM 921 O O . SER B 1 16 ? 11.328 -14.812 -18.203 1 98.69 16 SER B O 1
ATOM 923 N N . GLU B 1 17 ? 10.984 -16.875 -18.828 1 98.25 17 GLU B N 1
ATOM 924 C CA . GLU B 1 17 ? 10.648 -16.484 -20.203 1 98.25 17 GLU B CA 1
ATOM 925 C C . GLU B 1 17 ? 9.367 -15.641 -20.219 1 98.25 17 GLU B C 1
ATOM 927 O O . GLU B 1 17 ? 9.312 -14.602 -20.891 1 98.25 17 GLU B O 1
ATOM 932 N N . LEU B 1 18 ? 8.367 -16.094 -19.484 1 97.88 18 LEU B N 1
ATOM 933 C CA . LEU B 1 18 ? 7.062 -15.445 -19.469 1 97.88 18 LEU B CA 1
ATOM 934 C C . LEU B 1 18 ? 7.156 -14.047 -18.859 1 97.88 18 LEU B C 1
ATOM 936 O O . LEU B 1 18 ? 6.453 -13.133 -19.297 1 97.88 18 LEU B O 1
ATOM 940 N N . THR B 1 19 ? 7.992 -13.797 -17.875 1 98.19 19 THR B N 1
ATOM 941 C CA . THR B 1 19 ? 8.008 -12.562 -17.109 1 98.19 19 THR B CA 1
ATOM 942 C C . THR B 1 19 ? 9.156 -11.656 -17.547 1 98.19 19 THR B C 1
ATOM 944 O O . THR B 1 19 ? 9.164 -10.461 -17.25 1 98.19 19 THR B O 1
ATOM 947 N N . GLY B 1 20 ? 10.125 -12.273 -18.125 1 98.25 20 GLY B N 1
ATOM 948 C CA . GLY B 1 20 ? 11.336 -11.547 -18.469 1 98.25 20 GLY B CA 1
ATOM 949 C C . GLY B 1 20 ? 12.289 -11.406 -17.297 1 98.25 20 GLY B C 1
ATOM 950 O O . GLY B 1 20 ? 13.305 -10.711 -17.391 1 98.25 20 GLY B O 1
ATOM 951 N N . ILE B 1 21 ? 12 -12.008 -16.172 1 98.38 21 ILE B N 1
ATOM 952 C CA . ILE B 1 21 ? 12.844 -11.969 -14.984 1 98.38 21 ILE B CA 1
ATOM 953 C C . ILE B 1 21 ? 13.805 -13.148 -14.992 1 98.38 21 ILE B C 1
ATOM 955 O O . ILE B 1 21 ? 13.398 -14.289 -15.234 1 98.38 21 ILE B O 1
ATOM 959 N N . GLY B 1 22 ? 15.047 -12.898 -14.711 1 98.31 22 GLY B N 1
ATOM 960 C CA . GLY B 1 22 ? 16.047 -13.961 -14.68 1 98.31 22 GLY B CA 1
ATOM 961 C C . GLY B 1 22 ? 15.844 -14.945 -13.547 1 98.31 22 GLY B C 1
ATOM 962 O O . GLY B 1 22 ? 15.352 -14.57 -12.477 1 98.31 22 GLY B O 1
ATOM 963 N N . PRO B 1 23 ? 16.25 -16.172 -13.789 1 98.25 23 PRO B N 1
ATOM 964 C CA . PRO B 1 23 ? 16.062 -17.219 -12.773 1 98.25 23 PRO B CA 1
ATOM 965 C C . PRO B 1 23 ? 16.688 -16.844 -11.43 1 98.25 23 PRO B C 1
ATOM 967 O O . PRO B 1 23 ? 16.141 -17.141 -10.375 1 98.25 23 PRO B O 1
ATOM 970 N N . GLN B 1 24 ? 17.828 -16.188 -11.484 1 98.25 24 GLN B N 1
ATOM 971 C CA . GLN B 1 24 ? 18.469 -15.797 -10.234 1 98.25 24 GLN B CA 1
ATOM 972 C C . GLN B 1 24 ? 17.641 -14.766 -9.484 1 98.25 24 GLN B C 1
ATOM 974 O O . GLN B 1 24 ? 17.531 -14.828 -8.258 1 98.25 24 GLN B O 1
ATOM 979 N N . THR B 1 25 ? 17.094 -13.938 -10.164 1 98.12 25 THR B N 1
ATOM 980 C CA . THR B 1 25 ? 16.25 -12.914 -9.562 1 98.12 25 THR B CA 1
ATOM 981 C C . THR B 1 25 ? 14.969 -13.523 -9.023 1 98.12 25 THR B C 1
ATOM 983 O O . THR B 1 25 ? 14.477 -13.117 -7.969 1 98.12 25 THR B O 1
ATOM 986 N N . LEU B 1 26 ? 14.391 -14.516 -9.789 1 98.44 26 LEU B N 1
ATOM 987 C CA . LEU B 1 26 ? 13.211 -15.234 -9.312 1 98.44 26 LEU B CA 1
ATOM 988 C C . LEU B 1 26 ? 13.492 -15.898 -7.965 1 98.44 26 LEU B C 1
ATOM 990 O O . LEU B 1 26 ? 12.664 -15.836 -7.051 1 98.44 26 LEU B O 1
ATOM 994 N N . ARG B 1 27 ? 14.656 -16.469 -7.801 1 97.56 27 ARG B N 1
ATOM 995 C CA . ARG B 1 27 ? 15.039 -17.109 -6.543 1 97.56 27 ARG B CA 1
ATOM 996 C C . ARG B 1 27 ? 15.234 -16.078 -5.445 1 97.56 27 ARG B C 1
ATOM 998 O O . ARG B 1 27 ? 14.859 -16.297 -4.293 1 97.56 27 ARG B O 1
ATOM 1005 N N . LEU B 1 28 ? 15.789 -14.969 -5.84 1 97.38 28 LEU B N 1
ATOM 1006 C CA . LEU B 1 28 ? 15.969 -13.883 -4.879 1 97.38 28 LEU B CA 1
ATOM 1007 C C . LEU B 1 28 ? 14.625 -13.414 -4.336 1 97.38 28 LEU B C 1
ATOM 1009 O O . LEU B 1 28 ? 14.469 -13.211 -3.131 1 97.38 28 LEU B O 1
ATOM 1013 N N . TYR B 1 29 ? 13.688 -13.227 -5.332 1 98 29 TYR B N 1
ATOM 1014 C CA . TYR B 1 29 ? 12.359 -12.773 -4.926 1 98 29 TYR B CA 1
ATOM 1015 C C . TYR B 1 29 ? 11.719 -13.773 -3.969 1 98 29 TYR B C 1
ATOM 1017 O O . TYR B 1 29 ? 11.008 -13.383 -3.039 1 98 29 TYR B O 1
ATOM 1025 N N . GLU B 1 30 ? 11.859 -15.016 -4.191 1 97.38 30 GLU B N 1
ATOM 1026 C CA . GLU B 1 30 ? 11.359 -16.047 -3.291 1 97.38 30 GLU B CA 1
ATOM 1027 C C . GLU B 1 30 ? 12.016 -15.953 -1.917 1 97.38 30 GLU B C 1
ATOM 1029 O O . GLU B 1 30 ? 11.328 -16 -0.892 1 97.38 30 GLU B O 1
ATOM 1034 N N . ARG B 1 31 ? 13.367 -15.766 -1.875 1 96.06 31 ARG B N 1
ATOM 1035 C CA . ARG B 1 31 ? 14.109 -15.68 -0.622 1 96.06 31 ARG B CA 1
ATOM 1036 C C . ARG B 1 31 ? 13.656 -14.469 0.196 1 96.06 31 ARG B C 1
ATOM 1038 O O . ARG B 1 31 ? 13.672 -14.508 1.428 1 96.06 31 ARG B O 1
ATOM 1045 N N . ARG B 1 32 ? 13.188 -13.484 -0.496 1 95.44 32 ARG B N 1
ATOM 1046 C CA . ARG B 1 32 ? 12.75 -12.258 0.168 1 95.44 32 ARG B CA 1
ATOM 1047 C C . ARG B 1 32 ? 11.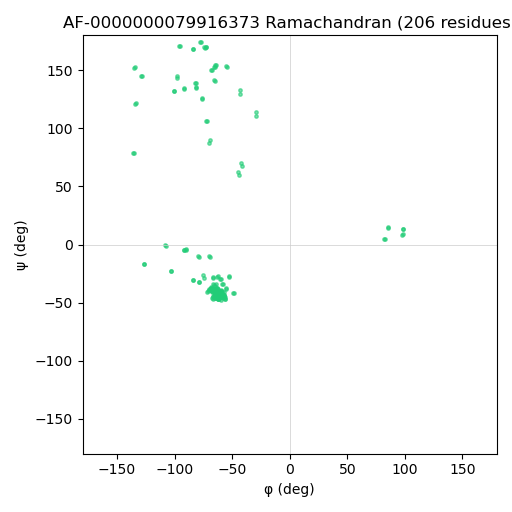258 -12.328 0.508 1 95.44 32 ARG B C 1
ATOM 1049 O O . ARG B 1 32 ? 10.695 -11.359 1.021 1 95.44 32 ARG B O 1
ATOM 1056 N N . GLY B 1 33 ? 10.625 -13.344 0.108 1 94.75 33 GLY B N 1
ATOM 1057 C CA . GLY B 1 33 ? 9.242 -13.562 0.488 1 94.75 33 GLY B CA 1
ATOM 1058 C C . GLY B 1 33 ? 8.25 -12.852 -0.414 1 94.75 33 GLY B C 1
ATOM 1059 O O . GLY B 1 33 ? 7.078 -12.711 -0.07 1 94.75 33 GLY B O 1
ATOM 1060 N N . LEU B 1 34 ? 8.688 -12.398 -1.519 1 97.12 34 LEU B N 1
ATOM 1061 C CA . LEU B 1 34 ? 7.809 -11.68 -2.438 1 97.12 34 LEU B CA 1
ATOM 1062 C C . LEU B 1 34 ? 6.938 -12.648 -3.227 1 97.12 34 LEU B C 1
ATOM 1064 O O . LEU B 1 34 ? 5.828 -12.297 -3.635 1 97.12 34 LEU B O 1
ATOM 1068 N N . ILE B 1 35 ? 7.477 -13.836 -3.508 1 96.38 35 ILE B N 1
ATOM 1069 C CA . ILE B 1 35 ? 6.727 -14.922 -4.137 1 96.38 35 ILE B CA 1
ATOM 1070 C C . ILE B 1 35 ? 7.012 -16.234 -3.418 1 96.38 35 ILE B C 1
ATOM 1072 O O . ILE B 1 35 ? 8.062 -16.391 -2.787 1 96.38 35 ILE B O 1
ATOM 1076 N N . THR B 1 36 ? 6 -17.109 -3.486 1 95.75 36 THR B N 1
ATOM 1077 C CA . THR B 1 36 ? 6.141 -18.422 -2.852 1 95.75 36 THR B CA 1
ATOM 1078 C C . THR B 1 36 ? 5.637 -19.531 -3.773 1 95.75 36 THR B C 1
ATOM 1080 O O . THR B 1 36 ? 4.535 -20.047 -3.58 1 95.75 36 THR B O 1
ATOM 1083 N N . PRO B 1 37 ? 6.418 -19.891 -4.707 1 97.12 37 PRO B N 1
ATOM 1084 C CA . PRO B 1 37 ? 5.996 -20.953 -5.613 1 97.12 37 PRO B CA 1
ATOM 1085 C C . PRO B 1 37 ? 5.832 -22.297 -4.91 1 97.12 37 PRO B C 1
ATOM 1087 O O . PRO B 1 37 ? 6.43 -22.531 -3.854 1 97.12 37 PRO B O 1
ATOM 1090 N N . THR B 1 38 ? 4.984 -23.156 -5.422 1 96.38 38 THR B N 1
ATOM 1091 C CA . THR B 1 38 ? 4.875 -24.516 -4.93 1 96.38 38 THR B CA 1
ATOM 1092 C C . THR B 1 38 ? 6.074 -25.359 -5.375 1 96.38 38 THR B C 1
ATOM 1094 O O . THR B 1 38 ? 6.906 -24.891 -6.156 1 96.38 38 THR B O 1
ATOM 1097 N N . ARG B 1 39 ? 6.172 -26.516 -4.797 1 96.44 39 ARG B N 1
ATOM 1098 C CA . ARG B 1 39 ? 7.234 -27.453 -5.172 1 96.44 39 ARG B CA 1
ATOM 1099 C C . ARG B 1 39 ? 6.668 -28.828 -5.496 1 96.44 39 ARG B C 1
ATOM 1101 O O . ARG B 1 39 ? 5.688 -29.266 -4.887 1 96.44 39 ARG B O 1
ATOM 1108 N N . THR B 1 40 ? 7.309 -29.484 -6.48 1 95.31 40 THR B N 1
ATOM 1109 C CA . THR B 1 40 ? 6.98 -30.875 -6.75 1 95.31 40 THR B CA 1
ATOM 1110 C C . THR B 1 40 ? 7.527 -31.781 -5.652 1 95.31 40 THR B C 1
ATOM 1112 O O . THR B 1 40 ? 8.242 -31.328 -4.758 1 95.31 40 THR B O 1
ATOM 1115 N N . GLY B 1 41 ? 7.066 -33.125 -5.723 1 94.88 41 GLY B N 1
ATOM 1116 C CA . GLY B 1 41 ? 7.613 -34.094 -4.781 1 94.88 41 GLY B CA 1
ATOM 1117 C C . GLY B 1 41 ? 9.133 -34.125 -4.762 1 94.88 41 GLY B C 1
ATOM 1118 O O . GLY B 1 41 ? 9.742 -34.375 -3.725 1 94.88 41 GLY B O 1
ATOM 1119 N N . GLY B 1 42 ? 9.758 -33.781 -5.848 1 94.94 42 GLY B N 1
ATOM 1120 C CA . GLY B 1 42 ? 11.211 -33.781 -5.984 1 94.94 42 GLY B CA 1
ATOM 1121 C C . GLY B 1 42 ? 11.836 -32.438 -5.586 1 94.94 42 GLY B C 1
ATOM 1122 O O . GLY B 1 42 ? 13.055 -32.281 -5.684 1 94.94 42 GLY B O 1
ATOM 1123 N N . GLY B 1 43 ? 11.062 -31.516 -5.285 1 95.31 43 GLY B N 1
ATOM 1124 C CA . GLY B 1 43 ? 11.562 -30.25 -4.781 1 95.31 43 GLY B CA 1
ATOM 1125 C C . GLY B 1 43 ? 11.672 -29.172 -5.852 1 95.31 43 GLY B C 1
ATOM 1126 O O . GLY B 1 43 ? 12.195 -28.094 -5.598 1 95.31 43 GLY B O 1
ATOM 1127 N N . THR B 1 44 ? 11.148 -29.469 -7.027 1 95.75 44 THR B N 1
ATOM 1128 C CA . THR B 1 44 ? 11.258 -28.531 -8.141 1 95.75 44 THR B CA 1
ATOM 1129 C C . THR B 1 44 ? 10.195 -27.438 -8.039 1 95.75 44 THR B C 1
ATOM 1131 O O . THR B 1 44 ? 9.016 -27.734 -7.809 1 95.75 44 THR B O 1
ATOM 1134 N N . ARG B 1 45 ? 10.586 -26.25 -8.25 1 97.06 45 ARG B N 1
ATOM 1135 C CA . ARG B 1 45 ? 9.648 -25.125 -8.164 1 97.06 45 ARG B CA 1
ATOM 1136 C C . ARG B 1 45 ? 8.586 -25.219 -9.266 1 97.06 45 ARG B C 1
ATOM 1138 O O . ARG B 1 45 ? 8.898 -25.562 -10.406 1 97.06 45 ARG B O 1
ATOM 1145 N N . ARG B 1 46 ? 7.367 -24.859 -8.875 1 98.12 46 ARG B N 1
ATOM 1146 C CA . ARG B 1 46 ? 6.25 -24.703 -9.797 1 98.12 46 ARG B CA 1
ATOM 1147 C C . ARG B 1 46 ? 5.488 -23.406 -9.508 1 98.12 46 ARG B C 1
ATOM 1149 O O . ARG B 1 46 ? 4.992 -23.219 -8.398 1 98.12 46 ARG B O 1
ATOM 1156 N N . TYR B 1 47 ? 5.434 -22.531 -10.562 1 98.56 47 TYR B N 1
ATOM 1157 C CA . TYR B 1 47 ? 4.754 -21.25 -10.445 1 98.56 47 TYR B CA 1
ATOM 1158 C C . TYR B 1 47 ? 3.342 -21.328 -11.016 1 98.56 47 TYR B C 1
ATOM 1160 O O . TYR B 1 47 ? 3.111 -21.984 -12.031 1 98.56 47 TYR B O 1
ATOM 1168 N N . SER B 1 48 ? 2.459 -20.656 -10.406 1 98.12 48 SER B N 1
ATOM 1169 C CA . SER B 1 48 ? 1.072 -20.578 -10.859 1 98.12 48 SER B CA 1
ATOM 1170 C C . SER B 1 48 ? 0.836 -19.344 -11.719 1 98.12 48 SER B C 1
ATOM 1172 O O . SER B 1 48 ? 1.715 -18.484 -11.836 1 98.12 48 SER B O 1
ATOM 1174 N N . GLU B 1 49 ? -0.324 -19.281 -12.336 1 97.5 49 GLU B N 1
ATOM 1175 C CA . GLU B 1 49 ? -0.728 -18.062 -13.039 1 97.5 49 GLU B CA 1
ATOM 1176 C C . GLU B 1 49 ? -0.755 -16.859 -12.094 1 97.5 49 GLU B C 1
ATOM 1178 O O . GLU B 1 49 ? -0.409 -15.742 -12.484 1 97.5 49 GLU B O 1
ATOM 1183 N N . ASP B 1 50 ? -1.096 -17.078 -10.867 1 96.56 50 ASP B N 1
ATOM 1184 C CA . ASP B 1 50 ? -1.108 -16.016 -9.859 1 96.56 50 ASP B CA 1
ATOM 1185 C C . ASP B 1 50 ? 0.309 -15.555 -9.539 1 96.56 50 ASP B C 1
ATOM 1187 O O . ASP B 1 50 ? 0.537 -14.367 -9.305 1 96.56 50 ASP B O 1
ATOM 1191 N N . ASP B 1 51 ? 1.174 -16.469 -9.539 1 97.75 51 ASP B N 1
ATOM 1192 C CA . ASP B 1 51 ? 2.57 -16.094 -9.328 1 97.75 51 ASP B CA 1
ATOM 1193 C C . ASP B 1 51 ? 3.074 -15.211 -10.469 1 97.75 51 ASP B C 1
ATOM 1195 O O . ASP B 1 51 ? 3.787 -14.227 -10.227 1 97.75 51 ASP B O 1
ATOM 1199 N N . ILE B 1 52 ? 2.707 -15.625 -11.641 1 98.12 52 ILE B N 1
ATOM 1200 C CA . ILE B 1 52 ? 3.129 -14.859 -12.805 1 98.12 52 ILE B CA 1
ATOM 1201 C C . ILE B 1 52 ? 2.57 -13.445 -12.719 1 98.12 52 ILE B C 1
ATOM 1203 O O . ILE B 1 52 ? 3.291 -12.469 -12.945 1 98.12 52 ILE B O 1
ATOM 1207 N N . ALA B 1 53 ? 1.357 -13.32 -12.383 1 97.44 53 ALA B N 1
ATOM 1208 C CA . ALA B 1 53 ? 0.726 -12.016 -12.234 1 97.44 53 ALA B CA 1
ATOM 1209 C C . ALA B 1 53 ? 1.422 -11.188 -11.156 1 97.44 53 ALA B C 1
ATOM 1211 O O . ALA B 1 53 ? 1.646 -9.992 -11.328 1 97.44 53 ALA B O 1
ATOM 1212 N N . ARG B 1 54 ? 1.714 -11.773 -10.062 1 97.88 54 ARG B N 1
ATOM 1213 C CA . ARG B 1 54 ? 2.414 -11.109 -8.969 1 97.88 54 ARG B CA 1
ATOM 1214 C C . ARG B 1 54 ? 3.793 -10.625 -9.414 1 97.88 54 ARG B C 1
ATOM 1216 O O . ARG B 1 54 ? 4.207 -9.516 -9.086 1 97.88 54 ARG B O 1
ATOM 1223 N N . LEU B 1 55 ? 4.469 -11.43 -10.141 1 98.5 55 LEU B N 1
ATOM 1224 C CA . LEU B 1 55 ? 5.789 -11.078 -10.648 1 98.5 55 LEU B CA 1
ATOM 1225 C C . LEU B 1 55 ? 5.703 -9.906 -11.625 1 98.5 55 LEU B C 1
ATOM 1227 O O . LEU B 1 55 ? 6.594 -9.055 -11.648 1 98.5 55 LEU B O 1
ATOM 1231 N N . ASP B 1 56 ? 4.656 -9.891 -12.43 1 98.06 56 ASP B N 1
ATOM 1232 C CA . ASP B 1 56 ? 4.441 -8.758 -13.32 1 98.06 56 ASP B CA 1
ATOM 1233 C C . ASP B 1 56 ? 4.25 -7.465 -12.523 1 98.06 56 ASP B C 1
ATOM 1235 O O . ASP B 1 56 ? 4.805 -6.422 -12.883 1 98.06 56 ASP B O 1
ATOM 1239 N N . LYS B 1 57 ? 3.549 -7.559 -11.469 1 98.12 57 LYS B N 1
ATOM 1240 C CA . LYS B 1 57 ? 3.35 -6.406 -10.594 1 98.12 57 LYS B CA 1
ATOM 1241 C C . LYS B 1 57 ? 4.664 -5.965 -9.953 1 98.12 57 LYS B C 1
ATOM 1243 O O . LYS B 1 57 ? 4.949 -4.77 -9.875 1 98.12 57 LYS B O 1
ATOM 1248 N N . ILE B 1 58 ? 5.391 -6.922 -9.516 1 98.56 58 ILE B N 1
ATOM 1249 C CA . ILE B 1 58 ? 6.695 -6.621 -8.93 1 98.56 58 ILE B CA 1
ATOM 1250 C C . ILE B 1 58 ? 7.559 -5.887 -9.953 1 98.56 58 ILE B C 1
ATOM 1252 O O . ILE B 1 58 ? 8.188 -4.875 -9.633 1 98.56 58 ILE B O 1
ATOM 1256 N N . THR B 1 59 ? 7.562 -6.402 -11.156 1 98.12 59 THR B N 1
ATOM 1257 C CA . THR B 1 59 ? 8.336 -5.789 -12.234 1 98.12 59 THR B CA 1
ATOM 1258 C C . THR B 1 59 ? 7.926 -4.332 -12.43 1 98.12 59 THR B C 1
ATOM 1260 O O . THR B 1 59 ? 8.781 -3.457 -12.586 1 98.12 59 THR B O 1
ATOM 1263 N N . GLU B 1 60 ? 6.672 -4.031 -12.422 1 98.25 60 GLU B N 1
ATOM 1264 C CA . GLU B 1 60 ? 6.156 -2.674 -12.57 1 98.25 60 GLU B CA 1
ATOM 1265 C C . GLU B 1 60 ? 6.617 -1.783 -11.422 1 98.25 60 GLU B C 1
ATOM 1267 O O . GLU B 1 60 ? 7.031 -0.643 -11.641 1 98.25 60 GLU B O 1
ATOM 1272 N N . LEU B 1 61 ? 6.547 -2.275 -10.25 1 98.5 61 LEU B N 1
ATOM 1273 C CA . LEU B 1 61 ? 6.906 -1.507 -9.062 1 98.5 61 LEU B CA 1
ATOM 1274 C C . LEU B 1 61 ? 8.406 -1.24 -9.023 1 98.5 61 LEU B C 1
ATOM 1276 O O . LEU B 1 61 ? 8.836 -0.151 -8.641 1 98.5 61 LEU B O 1
ATOM 1280 N N . VAL B 1 62 ? 9.18 -2.232 -9.453 1 97.81 62 VAL B N 1
ATOM 1281 C CA . VAL B 1 62 ? 10.617 -2.045 -9.578 1 97.81 62 VAL B CA 1
ATOM 1282 C C . VAL B 1 62 ? 10.914 -0.957 -10.609 1 97.81 62 VAL B C 1
ATOM 1284 O O . VAL B 1 62 ? 11.727 -0.06 -10.359 1 97.81 62 VAL B O 1
ATOM 1287 N N . ALA B 1 63 ? 10.266 -1.062 -11.703 1 97.75 63 ALA B N 1
ATOM 1288 C CA . ALA B 1 63 ? 10.453 -0.072 -12.758 1 97.75 63 ALA B CA 1
ATOM 1289 C C . ALA B 1 63 ? 10.078 1.326 -12.273 1 97.75 63 ALA B C 1
ATOM 1291 O O . ALA B 1 63 ? 10.68 2.318 -12.695 1 97.75 63 ALA B O 1
ATOM 1292 N N . ASP B 1 64 ? 9.18 1.443 -11.383 1 97.31 64 ASP B N 1
ATOM 1293 C CA . ASP B 1 64 ? 8.727 2.711 -10.82 1 97.31 64 ASP B CA 1
ATOM 1294 C C . ASP B 1 64 ? 9.695 3.225 -9.766 1 97.31 64 ASP B C 1
ATOM 1296 O O . ASP B 1 64 ? 9.508 4.312 -9.211 1 97.31 64 ASP B O 1
ATOM 1300 N N . GLY B 1 65 ? 10.648 2.359 -9.398 1 97.81 65 GLY B N 1
ATOM 1301 C CA . GLY B 1 65 ? 11.688 2.803 -8.484 1 97.81 65 GLY B CA 1
ATOM 1302 C C . GLY B 1 65 ? 11.422 2.416 -7.047 1 97.81 65 GLY B C 1
ATOM 1303 O O . GLY B 1 65 ? 12.094 2.895 -6.133 1 97.81 65 GLY B O 1
ATOM 1304 N N . VAL B 1 66 ? 10.531 1.571 -6.812 1 98.31 66 VAL B N 1
ATOM 1305 C CA . VAL B 1 66 ? 10.227 1.117 -5.457 1 98.31 66 VAL B CA 1
ATOM 1306 C C . VAL B 1 66 ? 11.219 0.032 -5.043 1 98.31 66 VAL B C 1
ATOM 1308 O O . VAL B 1 66 ? 11.539 -0.861 -5.832 1 98.31 66 VAL B O 1
ATOM 1311 N N . ASN B 1 67 ? 11.648 0.129 -3.789 1 97.56 67 ASN B N 1
ATOM 1312 C CA . ASN B 1 67 ? 12.562 -0.912 -3.332 1 97.56 67 ASN B CA 1
ATOM 1313 C C . ASN B 1 67 ? 11.805 -2.148 -2.852 1 97.56 67 ASN B C 1
ATOM 1315 O O . ASN B 1 67 ? 10.586 -2.107 -2.67 1 97.56 67 ASN B O 1
ATOM 1319 N N . LEU B 1 68 ? 12.5 -3.232 -2.633 1 96.88 68 LEU B N 1
ATOM 1320 C CA . LEU B 1 68 ? 11.883 -4.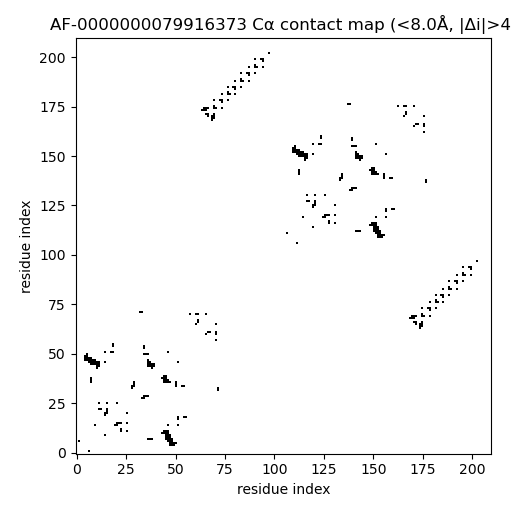531 -2.398 1 96.88 68 LEU B CA 1
ATOM 1321 C C . LEU B 1 68 ? 11.078 -4.523 -1.102 1 96.88 68 LEU B C 1
ATOM 1323 O O . LEU B 1 68 ? 10.023 -5.164 -1.014 1 96.88 68 LEU B O 1
ATOM 1327 N N . ILE B 1 69 ? 11.547 -3.814 -0.121 1 97.12 69 ILE B N 1
ATOM 1328 C CA . ILE B 1 69 ? 10.828 -3.721 1.147 1 97.12 69 ILE B CA 1
ATOM 1329 C C . ILE B 1 69 ? 9.484 -3.037 0.93 1 97.12 69 ILE B C 1
ATOM 1331 O O . ILE B 1 69 ? 8.453 -3.514 1.415 1 97.12 69 ILE B O 1
ATOM 1335 N N . GLY B 1 70 ? 9.484 -1.942 0.182 1 98.25 70 GLY B N 1
ATOM 1336 C CA . GLY B 1 70 ? 8.25 -1.257 -0.169 1 98.25 70 GLY B CA 1
ATOM 1337 C C . GLY B 1 70 ? 7.312 -2.104 -1.012 1 98.25 70 GLY B C 1
ATOM 1338 O O . GLY B 1 70 ? 6.098 -2.076 -0.816 1 98.25 70 GLY B O 1
ATOM 1339 N N . ILE B 1 71 ? 7.879 -2.863 -1.887 1 98.56 71 ILE B N 1
ATOM 1340 C CA . ILE B 1 71 ? 7.082 -3.689 -2.787 1 98.56 71 ILE B CA 1
ATOM 1341 C C . ILE B 1 71 ? 6.273 -4.703 -1.978 1 98.56 71 ILE B C 1
ATOM 1343 O O . ILE B 1 71 ? 5.086 -4.91 -2.238 1 98.56 71 ILE B O 1
ATOM 1347 N N . ARG B 1 72 ? 6.852 -5.305 -1.072 1 97.44 72 ARG B N 1
ATOM 1348 C CA . ARG B 1 72 ? 6.148 -6.277 -0.239 1 97.44 72 ARG B CA 1
ATOM 1349 C C . ARG B 1 72 ? 4.934 -5.645 0.43 1 97.44 72 ARG B C 1
ATOM 1351 O O . ARG B 1 72 ? 3.838 -6.211 0.401 1 97.44 72 ARG B O 1
ATOM 1358 N N . GLN B 1 73 ? 5.137 -4.488 1.001 1 97.94 73 GLN B N 1
ATOM 1359 C CA . GLN B 1 73 ? 4.047 -3.807 1.696 1 97.94 73 GLN B CA 1
ATOM 1360 C C . GLN B 1 73 ? 2.965 -3.363 0.72 1 97.94 73 GLN B C 1
ATOM 1362 O O . GLN B 1 73 ? 1.772 -3.471 1.016 1 97.94 73 GLN B O 1
ATOM 1367 N N . ILE B 1 74 ? 3.389 -2.895 -0.375 1 98.56 74 ILE B N 1
ATOM 1368 C CA . ILE B 1 74 ? 2.438 -2.436 -1.382 1 98.56 74 ILE B CA 1
ATOM 1369 C C . ILE B 1 74 ? 1.574 -3.607 -1.846 1 98.56 74 ILE B C 1
ATOM 1371 O O . ILE B 1 74 ? 0.348 -3.492 -1.92 1 98.56 74 ILE B O 1
ATOM 1375 N N . LEU B 1 75 ? 2.186 -4.723 -2.15 1 97.88 75 LEU B N 1
ATOM 1376 C CA . LEU B 1 75 ? 1.437 -5.887 -2.607 1 97.88 75 LEU B CA 1
ATOM 1377 C C . LEU B 1 75 ? 0.436 -6.34 -1.55 1 97.88 75 LEU B C 1
ATOM 1379 O O . LEU B 1 75 ? -0.688 -6.727 -1.878 1 97.88 75 LEU B O 1
ATOM 1383 N N . GLU B 1 76 ? 0.809 -6.309 -0.332 1 97 76 GLU B N 1
ATOM 1384 C CA . GLU B 1 76 ? -0.08 -6.676 0.766 1 97 76 GLU B CA 1
ATOM 1385 C C . GLU B 1 76 ? -1.268 -5.723 0.86 1 97 76 GLU B C 1
ATOM 1387 O O . GLU B 1 76 ? -2.412 -6.16 0.999 1 97 76 GLU B O 1
ATOM 1392 N N . LEU B 1 77 ? -1.009 -4.465 0.781 1 98.12 77 LEU B N 1
ATOM 1393 C CA . LEU B 1 77 ? -2.062 -3.459 0.861 1 98.12 77 LEU B CA 1
ATOM 1394 C C . LEU B 1 77 ? -3.016 -3.574 -0.325 1 98.12 77 LEU B C 1
ATOM 1396 O O . LEU B 1 77 ? -4.227 -3.4 -0.172 1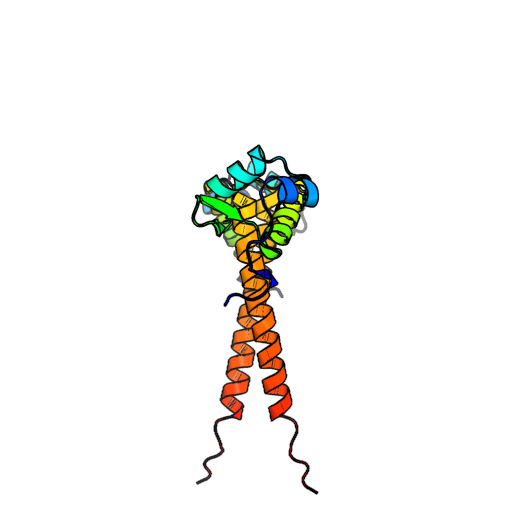 98.12 77 LEU B O 1
ATOM 1400 N N . GLU B 1 78 ? -2.467 -3.795 -1.504 1 97.69 78 GLU B N 1
ATOM 1401 C CA . GLU B 1 78 ? -3.311 -3.979 -2.68 1 97.69 78 GLU B CA 1
ATOM 1402 C C . GLU B 1 78 ? -4.238 -5.18 -2.512 1 97.69 78 GLU B C 1
ATOM 1404 O O . GLU B 1 78 ? -5.406 -5.129 -2.906 1 97.69 78 GLU B O 1
ATOM 1409 N N . ALA B 1 79 ? -3.693 -6.262 -2.008 1 95.88 79 ALA B N 1
ATOM 1410 C CA . ALA B 1 79 ? -4.516 -7.445 -1.763 1 95.88 79 ALA B CA 1
ATOM 1411 C C . ALA B 1 79 ? -5.629 -7.141 -0.766 1 95.88 79 ALA B C 1
ATOM 1413 O O . ALA B 1 79 ? -6.773 -7.559 -0.958 1 95.88 79 ALA B O 1
ATOM 1414 N N . GLN B 1 80 ? -5.312 -6.445 0.276 1 97.56 80 GLN B N 1
ATOM 1415 C CA . GLN B 1 80 ? -6.309 -6.051 1.267 1 97.56 80 GLN B CA 1
ATOM 1416 C C . GLN B 1 80 ? -7.383 -5.168 0.643 1 97.56 80 GLN B C 1
ATOM 1418 O O . GLN B 1 80 ? -8.578 -5.352 0.904 1 97.56 80 GLN B O 1
ATOM 1423 N N . ASN B 1 81 ? -6.934 -4.234 -0.163 1 98.19 81 ASN B N 1
ATOM 1424 C CA . ASN B 1 81 ? -7.867 -3.354 -0.854 1 98.19 81 ASN B CA 1
ATOM 1425 C C . ASN B 1 81 ? -8.836 -4.141 -1.737 1 98.19 81 ASN B C 1
ATOM 1427 O O . ASN B 1 81 ? -10.031 -3.844 -1.773 1 98.19 81 ASN B O 1
ATOM 1431 N N . ALA B 1 82 ? -8.305 -5.039 -2.408 1 96.38 82 ALA B N 1
ATOM 1432 C CA . ALA B 1 82 ? -9.133 -5.855 -3.287 1 96.38 82 ALA B CA 1
ATOM 1433 C C . ALA B 1 82 ? -10.203 -6.605 -2.492 1 96.38 82 ALA B C 1
ATOM 1435 O O . ALA B 1 82 ? -11.352 -6.699 -2.922 1 96.38 82 ALA B O 1
ATOM 1436 N N . LEU B 1 83 ? -9.797 -7.152 -1.382 1 97.12 83 LEU B N 1
ATOM 1437 C CA . LEU B 1 83 ? -10.734 -7.871 -0.526 1 97.12 83 LEU B CA 1
ATOM 1438 C C . LEU B 1 83 ? -11.82 -6.941 -0.001 1 97.12 83 LEU B C 1
ATOM 1440 O O . LEU B 1 83 ? -13 -7.285 -0.027 1 97.12 83 LEU B O 1
ATOM 1444 N N . LEU B 1 84 ? -11.445 -5.785 0.423 1 97.88 84 LEU B N 1
ATOM 1445 C CA . LEU B 1 84 ? -12.398 -4.812 0.951 1 97.88 84 LEU B CA 1
ATOM 1446 C C . LEU B 1 84 ? -13.359 -4.352 -0.136 1 97.88 84 LEU B C 1
ATOM 1448 O O . LEU B 1 84 ? -14.555 -4.191 0.116 1 97.88 84 LEU B O 1
ATOM 1452 N N . ALA B 1 85 ? -12.844 -4.105 -1.267 1 97.62 85 ALA B N 1
ATOM 1453 C CA . ALA B 1 85 ? -13.664 -3.664 -2.389 1 97.62 85 ALA B CA 1
ATOM 1454 C C . ALA B 1 85 ? -14.688 -4.73 -2.771 1 97.62 85 ALA B C 1
ATOM 1456 O O . ALA B 1 85 ? -15.844 -4.418 -3.07 1 97.62 85 ALA B O 1
ATOM 1457 N N . ALA B 1 86 ? -14.227 -5.938 -2.791 1 97 86 ALA B N 1
ATOM 1458 C CA . ALA B 1 86 ? -15.141 -7.039 -3.092 1 97 86 ALA B CA 1
ATOM 1459 C C . ALA B 1 86 ? -16.25 -7.129 -2.051 1 97 86 ALA B C 1
ATOM 1461 O O . ALA B 1 86 ? -17.422 -7.348 -2.395 1 97 86 ALA B O 1
ATOM 1462 N N . ARG B 1 87 ? -15.875 -7 -0.849 1 97.12 87 ARG B N 1
ATOM 1463 C CA . ARG B 1 87 ? -16.859 -7.039 0.229 1 97.12 87 ARG B CA 1
ATOM 1464 C C . ARG B 1 87 ? -17.844 -5.891 0.102 1 97.12 87 ARG B C 1
ATOM 1466 O O . ARG B 1 87 ? -19.047 -6.074 0.322 1 97.12 87 ARG B O 1
ATOM 1473 N N . ASN B 1 88 ? -17.359 -4.734 -0.194 1 97.56 88 ASN B N 1
ATOM 1474 C CA . ASN B 1 88 ? -18.219 -3.578 -0.423 1 97.56 88 ASN B CA 1
ATOM 1475 C C . ASN B 1 88 ? -19.25 -3.848 -1.528 1 97.56 88 ASN B C 1
ATOM 1477 O O . ASN B 1 88 ? -20.422 -3.529 -1.381 1 97.56 88 ASN B O 1
ATOM 1481 N N . ALA B 1 89 ? -18.75 -4.414 -2.545 1 96.12 89 ALA B N 1
ATOM 1482 C CA . ALA B 1 89 ? -19.625 -4.719 -3.668 1 96.12 89 ALA B CA 1
ATOM 1483 C C . ALA B 1 89 ? -20.734 -5.688 -3.25 1 96.12 89 ALA B C 1
ATOM 1485 O O . ALA B 1 89 ? -21.891 -5.516 -3.625 1 96.12 89 ALA B O 1
ATOM 1486 N N . GLU B 1 90 ? -20.359 -6.688 -2.537 1 96.56 90 GLU B N 1
ATOM 1487 C CA . GLU B 1 90 ? -21.312 -7.66 -2.031 1 96.56 90 GLU B CA 1
ATOM 1488 C C . GLU B 1 90 ? -22.359 -6.992 -1.142 1 96.56 90 GLU B C 1
ATOM 1490 O O . GLU B 1 90 ? -23.562 -7.258 -1.273 1 96.56 90 GLU B O 1
ATOM 1495 N N . LEU B 1 91 ? -21.969 -6.125 -0.305 1 95.12 91 LEU B N 1
ATOM 1496 C CA . LEU B 1 91 ? -22.859 -5.461 0.639 1 95.12 91 LEU B CA 1
ATOM 1497 C C . LEU B 1 91 ? -23.781 -4.477 -0.08 1 95.12 91 LEU B C 1
ATOM 1499 O O . LEU B 1 91 ? -24.953 -4.324 0.29 1 95.12 91 LEU B O 1
ATOM 1503 N N . GLU B 1 92 ? -23.219 -3.807 -1.007 1 95.25 92 GLU B N 1
ATOM 1504 C CA . GLU B 1 92 ? -24.031 -2.885 -1.792 1 95.25 92 GLU B CA 1
ATOM 1505 C C . GLU B 1 92 ? -25.172 -3.617 -2.49 1 95.25 92 GLU B C 1
ATOM 1507 O O . GLU B 1 92 ? -26.297 -3.127 -2.523 1 95.25 92 GLU B O 1
ATOM 1512 N N . GLN B 1 93 ? -24.875 -4.73 -3 1 94.44 93 GLN B N 1
ATOM 1513 C CA . GLN B 1 93 ? -25.906 -5.547 -3.631 1 94.44 93 GLN B CA 1
ATOM 1514 C C . GLN B 1 93 ? -26.953 -5.98 -2.617 1 94.44 93 GLN B C 1
ATOM 1516 O O . GLN B 1 93 ? -28.156 -5.996 -2.922 1 94.44 93 GLN B O 1
ATOM 1521 N N . ALA B 1 94 ? -26.516 -6.324 -1.506 1 91.75 94 ALA B N 1
ATOM 1522 C CA . ALA B 1 94 ? -27.438 -6.754 -0.449 1 91.75 94 ALA B CA 1
ATOM 1523 C C . ALA B 1 94 ? -28.359 -5.617 -0.031 1 91.75 94 ALA B C 1
ATOM 1525 O O . ALA B 1 94 ? -29.562 -5.832 0.183 1 91.75 94 ALA B O 1
ATOM 1526 N N . VAL B 1 95 ? -27.875 -4.445 0.112 1 90.19 95 VAL B N 1
ATOM 1527 C CA . VAL B 1 95 ? -28.656 -3.275 0.492 1 90.19 95 VAL B CA 1
ATOM 1528 C C . VAL B 1 95 ? -29.672 -2.951 -0.606 1 90.19 95 VAL B C 1
ATOM 1530 O O . VAL B 1 95 ? -30.828 -2.656 -0.321 1 90.19 95 VAL B O 1
ATOM 1533 N N . GLU B 1 96 ? -29.266 -3.051 -1.779 1 90.81 96 GLU B N 1
ATOM 1534 C CA . GLU B 1 96 ? -30.125 -2.746 -2.91 1 90.81 96 GLU B CA 1
ATOM 1535 C C . GLU B 1 96 ? -31.25 -3.77 -3.027 1 90.81 96 GLU B C 1
ATOM 1537 O O . GLU B 1 96 ? -32.406 -3.414 -3.332 1 90.81 96 GLU B O 1
ATOM 1542 N N . SER B 1 97 ? -30.938 -4.938 -2.828 1 88.56 97 SER B N 1
ATOM 1543 C CA . SER B 1 97 ? -31.922 -6.008 -2.92 1 88.56 97 SER B CA 1
ATOM 1544 C C . SER B 1 97 ? -32.969 -5.887 -1.82 1 88.56 97 SER B C 1
ATOM 1546 O O . SER B 1 97 ? -34.125 -6.332 -1.988 1 88.56 97 SER B O 1
ATOM 1548 N N . GLN B 1 98 ? -32.75 -5.352 -0.688 1 82.44 98 GLN B N 1
ATOM 1549 C CA . GLN B 1 98 ? -33.656 -5.191 0.429 1 82.44 98 GLN B CA 1
ATOM 1550 C C . GLN B 1 98 ? -34.531 -3.936 0.261 1 82.44 98 GLN B C 1
ATOM 1552 O O . GLN B 1 98 ? -35.625 -3.842 0.82 1 82.44 98 GLN B O 1
ATOM 1557 N N . LYS B 1 99 ? -34.156 -2.957 -0.326 1 75.19 99 LYS B N 1
ATOM 1558 C CA . LYS B 1 99 ? -34.906 -1.746 -0.569 1 75.19 99 LYS B CA 1
ATOM 1559 C C . LYS B 1 99 ? -35.969 -1.969 -1.668 1 75.19 99 LYS B C 1
ATOM 1561 O O . LYS B 1 99 ? -36.938 -1.223 -1.771 1 75.19 99 LYS B O 1
ATOM 1566 N N . SER B 1 100 ? -35.969 -2.76 -2.641 1 72.31 100 SER B N 1
ATOM 1567 C CA . SER B 1 100 ? -36.969 -3.035 -3.664 1 72.31 100 SER B CA 1
ATOM 1568 C C . SER B 1 100 ? -38.188 -3.74 -3.07 1 72.31 100 SER B C 1
ATOM 1570 O O . SER B 1 100 ? -38.094 -4.891 -2.633 1 72.31 100 SER B O 1
ATOM 1572 N N . PRO B 1 101 ? -39.219 -3.008 -2.592 1 57.22 101 PRO B N 1
ATOM 1573 C CA . PRO B 1 101 ? -40.5 -3.529 -2.146 1 57.22 101 PRO B CA 1
ATOM 1574 C C . PRO B 1 101 ? -41.062 -4.598 -3.082 1 57.22 101 PRO B C 1
ATOM 1576 O O . PRO B 1 101 ? -40.719 -4.637 -4.262 1 57.22 101 PRO B O 1
ATOM 1579 N N . HIS B 1 102 ? -41.531 -5.75 -2.494 1 49.91 102 HIS B N 1
ATOM 1580 C CA . HIS B 1 102 ? -42.531 -6.566 -3.205 1 49.91 102 HIS B CA 1
ATOM 1581 C C . HIS B 1 102 ? -43.625 -5.703 -3.814 1 49.91 102 HIS B C 1
ATOM 1583 O O . HIS B 1 102 ? -44.469 -5.172 -3.094 1 49.91 102 HIS B O 1
ATOM 1589 N N . ALA B 1 103 ? -43.469 -4.828 -4.641 1 46.53 103 ALA B N 1
ATOM 1590 C CA . ALA B 1 103 ? -44.719 -4.461 -5.324 1 46.53 103 ALA B CA 1
ATOM 1591 C C . ALA B 1 103 ? -45.531 -5.699 -5.676 1 46.53 103 ALA B C 1
ATOM 1593 O O . ALA B 1 103 ? -45.125 -6.523 -6.484 1 46.53 103 ALA B O 1
ATOM 1594 N N . GLY B 1 104 ? -46.062 -6.352 -4.781 1 38.47 104 GLY B N 1
ATOM 1595 C CA . GLY B 1 104 ? -47.219 -7.211 -5.023 1 38.47 104 GLY B CA 1
ATOM 1596 C C . GLY B 1 104 ? -48.094 -6.723 -6.164 1 38.47 104 GLY B C 1
ATOM 1597 O O . GLY B 1 104 ? -48.531 -5.574 -6.164 1 38.47 104 GLY B O 1
ATOM 1598 N N . VAL B 1 105 ? -48.062 -7.441 -7.184 1 32.12 105 VAL B N 1
ATOM 1599 C CA . VAL B 1 105 ? -49.375 -7.641 -7.773 1 32.12 105 VAL B CA 1
ATOM 1600 C C . VAL B 1 105 ? -50.344 -8.219 -6.727 1 32.12 105 VAL B C 1
ATOM 1602 O O . VAL B 1 105 ? -49.938 -9.023 -5.887 1 32.12 105 VAL B O 1
#

Organism: NCBI:txid1990687

Secondary structure (DSSP, 8-state):
---GGG---B-HHHHHHHH---HHHHHHHHHTTS---EE-TTS-EEB-HHHHHHHHHHHHHHHTT--HHHHHHHHHHHHHHHHHHHHHHHHHHHHHHHHS-----/---GGGS--B-HHHHHHHH---HHHHHHHHHTTS---EE-TT--EEB-HHHHHHHHHHHHHHHTT--HHHHHHHHHHHHHHHHHHHHHHHHHHHHHHHHS-----

Foldseek 3Di:
DDPQQADFDDFLVRLCVLQVNDSVVVVVCVVVVQDDFDADPVGTGGGGNVRSVSSNQVVVCVVVPDDSVVSSVVVVVVVVVVVVVVVVVVVVVVVVVVPPDPPDD/DDPQQADFDDFLVRLCVLQVNDSVVVVVCVVVVQDDFDADPVGTGGGGNVRSVSSNQVVVCVVVPDDSVVSSVVVVVVVVVVVVVVVVVVVVVVVVVVPDDPPDD

Sequence (210 aa):
MPPRSKRGVYGISVTSELTGIGPQTLRLYERRGLITPTRTGGGTRRYSEDDIARLDKITELVADGVNLIGIRQILELEAQNALLAARNAELEQAVESQKSPHAGVMPPRSKRGVYGISVTSELTGIGPQTLRLYERRGLITPTRTGGGTRRYSEDDIARLDKITELVADGVNLIGIRQILELEAQNALLAARNAELEQAVESQKSPHAGV